Protein AF-A0A7C0UQZ9-F1 (afdb_monomer_lite)

Sequence (293 aa):
MKGRNLPFVMMAILPILMMLLTNFASAENGITEGISFEHHLFNGQVIIKTYYWSDYNASTWKITDNKNLWIKACVIEQPENMTLYVEHMHADVFIEATKPALDGHLQDTMDDKIHGGTTPGFYIGPEFPYYECFAVQGFSKWLREAWMFVFSGYGAGGATEVRLTEENIRREGAVGSEFAIVFDIIAQINGTNQYVKEIIYDDFIVYLDGSFSPNVGGTSEVEEKEVIWIAPNGLTGLIIGLAGVFSLITTAFLREHSTAKKIFLLLGIILLIAGVIVGLWGVHPVEVEKPTI

Foldseek 3Di:
DDDDDPDDVVVVVVVVVVVVVVPPDDPFQFQANKDKDWDQPPPNQWIKMKIWHWPDDLQQDFLQAWTKIKIKIATPGHDPQKWKFFAKKKKWKAFPFPAPLRHRHTQDIDMDHDPDDDDSHHTHYNVRMDIDMDGGHGRWDKRKDKDKDDDPHDIDMDIDIDTDDRVNSVVRGGFFMKMWMKTWMWMDRHPDPDIDTDMDIWIKTQTSSRTIDTCPDDPPPPPPQPQDFDQPDLVVLVVLLVVLVVLLVVLVVDDPPDPSSVVSPVSSVVSNVVSVCSNVPVRDGDRDDDDDD

pLDDT: mean 77.99, std 19.37, range [33.91, 98.0]

Radius of gyration: 33.91 Å; chains: 1; bounding box: 84×76×77 Å

Structure (mmCIF, N/CA/C/O backbone):
data_AF-A0A7C0UQZ9-F1
#
_entry.id   AF-A0A7C0UQZ9-F1
#
loop_
_atom_site.group_PDB
_atom_site.id
_atom_site.type_symbol
_atom_site.label_atom_id
_atom_site.label_alt_id
_atom_site.label_comp_id
_atom_site.label_asym_id
_atom_site.label_entity_id
_atom_site.label_seq_id
_atom_site.pdbx_PDB_ins_code
_atom_site.Cartn_x
_atom_site.Cartn_y
_atom_site.Cartn_z
_atom_site.occupancy
_atom_site.B_iso_or_equiv
_atom_site.auth_seq_id
_atom_site.auth_comp_id
_atom_site.auth_asym_id
_atom_site.auth_atom_id
_atom_site.pdbx_PDB_model_num
ATOM 1 N N . MET A 1 1 ? 55.484 10.929 39.155 1.00 38.38 1 MET A N 1
ATOM 2 C CA . MET A 1 1 ? 55.535 10.516 37.734 1.00 38.38 1 MET A CA 1
ATOM 3 C C . MET A 1 1 ? 54.306 9.674 37.419 1.00 38.38 1 MET A C 1
ATOM 5 O O . MET A 1 1 ? 54.080 8.692 38.106 1.00 38.38 1 MET A O 1
ATOM 9 N N . LYS A 1 2 ? 53.567 10.086 36.380 1.00 43.09 2 LYS A N 1
ATOM 10 C CA . LYS A 1 2 ? 52.513 9.365 35.639 1.00 43.09 2 LYS A CA 1
ATOM 11 C C . LYS A 1 2 ? 51.232 8.982 36.395 1.00 43.09 2 LYS A C 1
ATOM 13 O O . LYS A 1 2 ? 51.029 7.837 36.782 1.00 43.09 2 LYS A O 1
ATOM 18 N N . GLY A 1 3 ? 50.314 9.951 36.440 1.00 39.31 3 GLY A N 1
ATOM 19 C CA . GLY A 1 3 ? 48.882 9.667 36.388 1.00 39.31 3 GLY A CA 1
ATOM 20 C C . GLY A 1 3 ? 48.544 8.931 35.088 1.00 39.31 3 GLY A C 1
ATOM 21 O O . GLY A 1 3 ? 49.060 9.267 34.019 1.00 39.31 3 GLY A O 1
ATOM 22 N N . ARG A 1 4 ? 47.731 7.880 35.194 1.00 44.66 4 ARG A N 1
ATOM 23 C CA . ARG A 1 4 ? 47.169 7.184 34.038 1.00 44.66 4 ARG A CA 1
ATOM 24 C C . ARG A 1 4 ? 45.820 7.813 33.721 1.00 44.66 4 ARG A C 1
ATOM 26 O O . ARG A 1 4 ? 44.852 7.618 34.445 1.00 44.66 4 ARG A O 1
ATOM 33 N N . ASN A 1 5 ? 45.807 8.563 32.628 1.00 41.59 5 ASN A N 1
ATOM 34 C CA . ASN A 1 5 ? 44.611 9.028 31.947 1.00 41.59 5 ASN A CA 1
ATOM 35 C C . ASN A 1 5 ? 43.809 7.814 31.450 1.00 41.59 5 ASN A C 1
ATOM 37 O O . ASN A 1 5 ? 44.154 7.214 30.435 1.00 41.59 5 ASN A O 1
ATOM 41 N N . LEU A 1 6 ? 42.742 7.458 32.154 1.00 52.59 6 LEU A N 1
ATOM 42 C CA . LEU A 1 6 ? 41.522 6.959 31.521 1.00 52.59 6 LEU A CA 1
ATOM 43 C C . LEU A 1 6 ? 40.501 8.078 31.738 1.00 52.59 6 LEU A C 1
ATOM 45 O O . LEU A 1 6 ? 40.078 8.261 32.878 1.00 52.59 6 LEU A O 1
ATOM 49 N N . PRO A 1 7 ? 40.219 8.914 30.720 1.00 49.09 7 PRO A N 1
ATOM 50 C CA . PRO A 1 7 ? 39.026 8.665 29.907 1.00 49.09 7 PRO A CA 1
ATOM 51 C C . PRO A 1 7 ? 39.131 9.301 28.506 1.00 49.09 7 PRO A C 1
ATOM 53 O O . PRO A 1 7 ? 38.990 10.506 28.349 1.00 49.09 7 PRO A O 1
ATOM 56 N N . PHE A 1 8 ? 39.360 8.513 27.462 1.00 44.72 8 PHE A N 1
ATOM 57 C CA . PHE A 1 8 ? 39.137 9.008 26.090 1.00 44.72 8 PHE A CA 1
ATOM 58 C C . PHE A 1 8 ? 38.601 7.908 25.177 1.00 44.72 8 PHE A C 1
ATOM 60 O O . PHE A 1 8 ? 37.745 8.152 24.338 1.00 44.72 8 PHE A O 1
ATOM 67 N N . VAL A 1 9 ? 38.993 6.658 25.432 1.00 44.47 9 VAL A N 1
ATOM 68 C CA . VAL A 1 9 ? 38.492 5.504 24.673 1.00 44.47 9 VAL A CA 1
ATOM 69 C C . VAL A 1 9 ? 37.010 5.219 24.965 1.00 44.47 9 VAL A C 1
ATOM 71 O O . VAL A 1 9 ? 36.276 4.822 24.072 1.00 44.47 9 VAL A O 1
ATOM 74 N N . MET A 1 10 ? 36.521 5.502 26.178 1.00 39.88 10 MET A N 1
ATOM 75 C CA . MET A 1 10 ? 35.127 5.218 26.553 1.00 39.88 10 MET A CA 1
ATOM 76 C C . MET A 1 10 ? 34.112 6.244 26.009 1.00 39.88 10 MET A C 1
ATOM 78 O O . MET A 1 10 ? 32.934 5.929 25.892 1.00 39.88 10 MET A O 1
ATOM 82 N N . MET A 1 11 ? 34.562 7.449 25.631 1.00 43.34 11 MET A N 1
ATOM 83 C CA . MET A 1 11 ? 33.698 8.512 25.092 1.00 43.34 11 MET A CA 1
ATOM 84 C C . MET A 1 11 ? 33.515 8.422 23.570 1.00 43.34 11 MET A C 1
ATOM 86 O O . MET A 1 11 ? 32.532 8.930 23.048 1.00 43.34 11 MET A O 1
ATOM 90 N N . ALA A 1 12 ? 34.426 7.741 22.864 1.00 45.75 12 ALA A N 1
ATOM 91 C CA . ALA A 1 12 ? 34.321 7.504 21.423 1.00 45.75 12 ALA A CA 1
ATOM 92 C C . ALA A 1 12 ? 33.501 6.247 21.076 1.00 45.75 12 ALA A C 1
ATOM 94 O O . ALA A 1 12 ? 32.938 6.163 19.990 1.00 45.75 12 ALA A O 1
ATOM 95 N N . ILE A 1 13 ? 33.394 5.284 21.999 1.00 45.59 13 ILE A N 1
ATOM 96 C CA . ILE A 1 13 ? 32.619 4.054 21.774 1.00 45.59 13 ILE A CA 1
ATOM 97 C C . ILE A 1 13 ? 31.117 4.306 21.956 1.00 45.59 13 ILE A C 1
ATOM 99 O O . ILE A 1 13 ? 30.323 3.671 21.281 1.00 45.59 13 ILE A O 1
ATOM 103 N N . LEU A 1 14 ? 30.708 5.259 22.801 1.00 40.12 14 LEU A N 1
ATOM 104 C CA . LEU A 1 14 ? 29.292 5.530 23.062 1.00 40.12 14 LEU A CA 1
ATOM 105 C C . LEU A 1 14 ? 28.509 6.070 21.842 1.00 40.12 14 LEU A C 1
ATOM 107 O O . LEU A 1 14 ? 27.430 5.542 21.592 1.00 40.12 14 LEU A O 1
ATOM 111 N N . PRO A 1 15 ? 29.015 7.030 21.035 1.00 46.22 15 PRO A N 1
ATOM 112 C CA . PRO A 1 15 ? 28.322 7.458 19.817 1.00 46.22 15 PRO A CA 1
ATOM 113 C C . PRO A 1 15 ? 28.410 6.425 18.686 1.00 46.22 15 PRO A C 1
ATOM 115 O O . PRO A 1 15 ? 27.477 6.325 17.902 1.00 46.22 15 PRO A O 1
ATOM 118 N N . ILE A 1 16 ? 29.471 5.608 18.626 1.00 46.81 16 ILE A N 1
ATOM 119 C CA . ILE A 1 16 ? 29.582 4.504 17.655 1.00 46.81 16 ILE A CA 1
ATOM 120 C C . ILE A 1 16 ? 28.614 3.370 18.020 1.00 46.81 16 ILE A C 1
ATOM 122 O O . ILE A 1 16 ? 27.962 2.821 17.142 1.00 46.81 16 ILE A O 1
ATOM 126 N N . LEU A 1 17 ? 28.452 3.067 19.310 1.00 35.81 17 LEU A N 1
ATOM 127 C CA . LEU A 1 17 ? 27.467 2.113 19.815 1.00 35.81 17 LEU A CA 1
ATOM 128 C C . LEU A 1 17 ? 26.036 2.660 19.682 1.00 35.81 17 LEU A C 1
ATOM 130 O O . 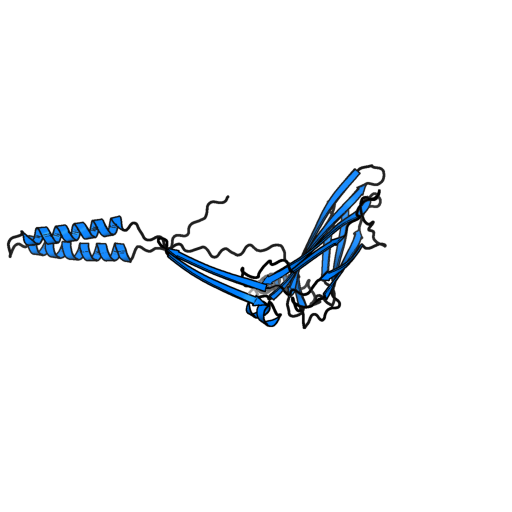LEU A 1 17 ? 25.140 1.884 19.388 1.00 35.81 17 LEU A O 1
ATOM 134 N N . MET A 1 18 ? 25.815 3.976 19.811 1.00 41.78 18 MET A N 1
ATOM 135 C CA . MET A 1 18 ? 24.521 4.604 19.499 1.00 41.78 18 MET A CA 1
ATOM 136 C C . MET A 1 18 ? 24.214 4.620 17.994 1.00 41.78 18 MET A C 1
ATOM 138 O O . MET A 1 18 ? 23.081 4.332 17.635 1.00 41.78 18 MET A O 1
ATOM 142 N N . MET A 1 19 ? 25.199 4.852 17.116 1.00 39.94 19 MET A N 1
ATOM 143 C CA . MET A 1 19 ? 25.036 4.710 15.656 1.00 39.94 19 MET A CA 1
ATOM 144 C C . MET A 1 19 ? 24.821 3.252 15.220 1.00 39.94 19 MET A C 1
ATOM 146 O O . MET A 1 19 ? 24.136 2.998 14.233 1.00 39.94 19 MET A O 1
ATOM 150 N N . LEU A 1 20 ? 25.372 2.283 15.958 1.00 33.91 20 LEU A N 1
ATOM 151 C CA . LEU A 1 20 ? 25.101 0.854 15.760 1.00 33.91 20 LEU A CA 1
ATOM 152 C C . LEU A 1 20 ? 23.756 0.411 16.355 1.00 33.91 20 LEU A C 1
ATOM 154 O O . LEU A 1 20 ? 23.220 -0.602 15.920 1.00 33.91 20 LEU A O 1
ATOM 158 N N . LEU A 1 21 ? 23.186 1.163 17.301 1.00 35.28 21 LEU A N 1
ATOM 159 C CA . LEU A 1 21 ? 21.861 0.900 17.875 1.00 35.28 21 LEU A CA 1
ATOM 160 C C . LEU A 1 21 ? 20.720 1.602 17.121 1.00 35.28 21 LEU A C 1
ATOM 162 O O . LEU A 1 21 ? 19.568 1.232 17.319 1.00 35.28 21 LEU A O 1
ATOM 166 N N . THR A 1 22 ? 21.006 2.549 16.221 1.00 39.38 22 THR A N 1
ATOM 167 C CA . THR A 1 22 ? 19.997 3.158 15.331 1.00 39.38 22 THR A CA 1
ATOM 168 C C . THR A 1 22 ? 19.764 2.391 14.026 1.00 39.38 22 THR A C 1
ATOM 170 O O . THR A 1 22 ? 18.945 2.822 13.229 1.00 39.38 22 THR A O 1
ATOM 173 N N . ASN A 1 23 ? 20.434 1.252 13.807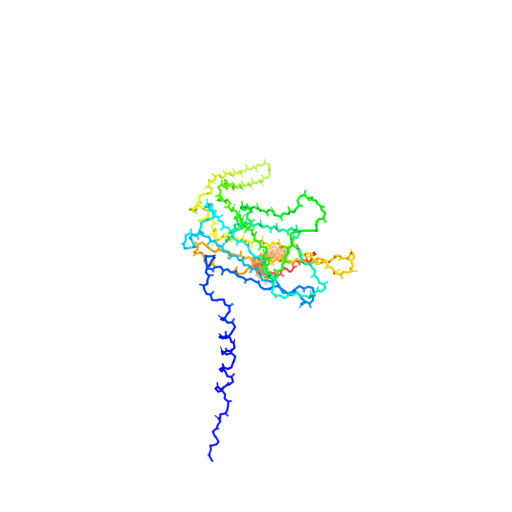 1.00 38.16 23 ASN A N 1
ATOM 174 C CA . ASN A 1 23 ? 20.310 0.451 12.577 1.00 38.16 23 ASN A CA 1
ATOM 175 C C . ASN A 1 23 ? 19.793 -0.983 12.789 1.00 38.16 23 ASN A C 1
ATOM 177 O O . ASN A 1 23 ? 19.919 -1.818 11.902 1.00 38.16 23 ASN A O 1
ATOM 181 N N . PHE A 1 24 ? 19.179 -1.286 13.934 1.00 36.25 24 PHE A N 1
ATOM 182 C CA . PHE A 1 24 ? 18.545 -2.592 14.155 1.00 36.25 24 PHE A CA 1
ATOM 183 C C . PHE A 1 24 ? 17.129 -2.440 14.706 1.00 36.25 24 PHE A C 1
ATOM 185 O O . PHE A 1 24 ? 16.828 -2.824 15.832 1.00 36.25 24 PHE A O 1
ATOM 192 N N . ALA A 1 25 ? 16.256 -1.878 13.875 1.00 37.34 25 ALA A N 1
ATOM 193 C CA . ALA A 1 25 ? 14.812 -2.063 13.976 1.00 37.34 25 ALA A CA 1
ATOM 194 C C . ALA A 1 25 ? 14.188 -2.097 12.571 1.00 37.34 25 ALA A C 1
ATOM 196 O O . ALA A 1 25 ? 13.304 -1.322 12.243 1.00 37.34 25 ALA A O 1
ATOM 197 N N . SER A 1 26 ? 14.688 -2.992 11.725 1.00 37.91 26 SER A N 1
ATOM 198 C CA . SER A 1 26 ? 13.929 -3.577 10.618 1.00 37.91 26 SER A CA 1
ATOM 199 C C . SER A 1 26 ? 14.626 -4.892 10.300 1.00 37.91 26 SER A C 1
ATOM 201 O O . SER A 1 26 ? 15.633 -4.925 9.598 1.00 37.91 26 SER A O 1
ATOM 203 N N . ALA A 1 27 ? 14.207 -5.960 10.977 1.00 37.53 27 ALA A N 1
ATOM 204 C CA . ALA A 1 27 ? 14.635 -7.293 10.592 1.00 37.53 27 ALA A CA 1
ATOM 205 C C . ALA A 1 27 ? 14.163 -7.548 9.153 1.00 37.53 27 ALA A C 1
ATOM 207 O O . ALA A 1 27 ? 13.048 -7.167 8.799 1.00 37.53 27 ALA A O 1
ATOM 208 N N . GLU A 1 28 ? 15.062 -8.138 8.366 1.00 44.78 28 GLU A N 1
ATOM 209 C CA . GLU A 1 28 ? 15.017 -8.448 6.934 1.00 44.78 28 GLU A CA 1
ATOM 210 C C . GLU A 1 28 ? 13.846 -9.359 6.527 1.00 44.78 28 GLU A C 1
ATOM 212 O O . GLU A 1 28 ? 14.039 -10.462 6.024 1.00 44.78 28 GLU A O 1
ATOM 217 N N . ASN A 1 29 ? 12.621 -8.892 6.713 1.00 59.59 29 ASN A N 1
ATOM 218 C CA . ASN A 1 29 ? 11.424 -9.606 6.320 1.00 59.59 29 ASN A CA 1
ATOM 219 C C . ASN A 1 29 ? 10.885 -8.911 5.067 1.00 59.59 29 ASN A C 1
ATOM 221 O O . ASN A 1 29 ? 10.296 -7.835 5.146 1.00 59.59 29 ASN A O 1
ATOM 225 N N . GLY A 1 30 ? 11.153 -9.485 3.889 1.00 74.00 30 GLY A N 1
ATOM 226 C CA . GLY A 1 30 ? 10.585 -8.995 2.626 1.00 74.00 30 GLY A CA 1
ATOM 227 C C . GLY A 1 30 ? 9.052 -9.047 2.639 1.00 74.00 30 GLY A C 1
ATOM 228 O O . GLY A 1 30 ? 8.442 -9.617 3.547 1.00 74.00 30 GLY A O 1
ATOM 229 N N . ILE A 1 31 ? 8.401 -8.515 1.602 1.00 87.88 31 ILE A N 1
ATOM 230 C CA . ILE A 1 31 ? 6.926 -8.415 1.546 1.00 87.88 31 ILE A CA 1
ATOM 231 C C . ILE A 1 31 ? 6.195 -9.761 1.753 1.00 87.88 31 ILE A C 1
ATOM 233 O O . ILE A 1 31 ? 5.037 -9.790 2.154 1.00 87.88 31 ILE A O 1
ATOM 237 N N . THR A 1 32 ? 6.857 -10.896 1.527 1.00 84.88 32 THR A N 1
ATOM 238 C CA . THR A 1 32 ? 6.314 -12.240 1.789 1.00 84.88 32 THR A CA 1
ATOM 239 C C . THR A 1 32 ? 6.214 -12.610 3.264 1.00 84.88 32 THR A C 1
ATOM 241 O O . THR A 1 32 ? 5.345 -13.388 3.647 1.00 84.88 32 THR A O 1
ATOM 244 N N . GLU A 1 33 ? 7.116 -12.095 4.095 1.00 83.81 33 GLU A N 1
ATOM 245 C CA . GLU A 1 33 ? 7.154 -12.379 5.535 1.00 83.81 33 GLU A CA 1
ATOM 246 C C . GLU A 1 33 ? 6.287 -11.404 6.339 1.00 83.81 33 GLU A C 1
ATOM 248 O O . GLU A 1 33 ? 5.949 -11.668 7.494 1.00 83.81 33 GLU A O 1
ATOM 253 N N . GLY A 1 34 ? 5.875 -10.319 5.686 1.00 89.38 34 GLY A N 1
ATOM 254 C CA . GLY A 1 34 ? 4.979 -9.311 6.212 1.00 89.38 34 GLY A CA 1
ATOM 255 C C . GLY A 1 34 ? 5.720 -8.137 6.838 1.00 89.38 34 GLY A C 1
ATOM 256 O O . GLY A 1 34 ? 6.642 -8.303 7.634 1.00 89.38 34 GLY A O 1
ATOM 257 N N . ILE A 1 35 ? 5.262 -6.940 6.494 1.00 91.50 35 ILE A N 1
ATOM 258 C CA . ILE A 1 35 ? 5.714 -5.672 7.066 1.00 91.50 35 ILE A CA 1
ATOM 259 C C . ILE A 1 35 ? 4.602 -5.091 7.937 1.00 91.50 35 ILE A C 1
ATOM 261 O O . ILE A 1 35 ? 3.436 -5.468 7.795 1.00 91.50 35 ILE A O 1
ATOM 265 N N . SER A 1 36 ? 4.942 -4.195 8.863 1.00 93.56 36 SER A N 1
ATOM 266 C CA . SER A 1 36 ? 3.948 -3.603 9.760 1.00 93.56 36 SER A CA 1
ATOM 267 C C . SER A 1 36 ? 4.332 -2.214 10.238 1.00 93.56 36 SER A C 1
ATOM 269 O O . SER A 1 36 ? 5.507 -1.991 10.532 1.00 93.56 36 SER A O 1
ATOM 271 N N . PHE A 1 37 ? 3.334 -1.356 10.437 1.00 93.94 37 PHE A N 1
ATOM 272 C CA . PHE A 1 37 ? 3.495 -0.002 10.963 1.00 93.94 37 PHE A CA 1
ATOM 273 C C . PHE A 1 37 ? 2.569 0.200 12.161 1.00 93.94 37 PHE A C 1
ATOM 275 O O . PHE A 1 37 ? 1.469 -0.349 12.213 1.00 93.94 37 PHE A O 1
ATOM 282 N N . GLU A 1 38 ? 3.044 0.931 13.165 1.00 96.00 38 GLU A N 1
ATOM 283 C CA . GLU A 1 38 ? 2.277 1.238 14.373 1.00 96.00 38 GLU A CA 1
ATOM 284 C C . GLU A 1 38 ? 1.863 2.707 14.364 1.00 96.00 38 GLU A C 1
ATOM 286 O O . GLU A 1 38 ? 2.690 3.592 14.149 1.00 96.00 38 GLU A O 1
ATOM 291 N N . HIS A 1 39 ? 0.586 2.948 14.645 1.00 95.88 39 HIS A N 1
ATOM 292 C CA . HIS A 1 39 ? -0.067 4.243 14.529 1.00 95.88 39 HIS A CA 1
ATOM 293 C C . HIS A 1 39 ? -0.701 4.636 15.852 1.00 95.88 39 HIS A C 1
ATOM 295 O O . HIS A 1 39 ? -1.468 3.870 16.437 1.00 95.88 39 HIS A O 1
ATOM 301 N N . HIS A 1 40 ? -0.385 5.845 16.308 1.00 95.75 40 HIS A N 1
ATOM 302 C CA . HIS A 1 40 ? -0.881 6.415 17.559 1.00 95.75 40 HIS A CA 1
ATOM 303 C C . HIS A 1 40 ? -1.912 7.486 17.224 1.00 95.75 40 HIS A C 1
ATOM 305 O O . HIS A 1 40 ? -1.555 8.579 16.789 1.00 95.75 40 HIS A O 1
ATOM 311 N N . LEU A 1 41 ? -3.186 7.160 17.420 1.00 92.56 41 LEU A N 1
ATOM 312 C CA . LEU A 1 41 ? -4.318 8.000 17.039 1.00 92.56 41 LEU A CA 1
ATOM 313 C C . LEU A 1 41 ? -4.991 8.630 18.262 1.00 92.56 41 LEU A C 1
ATOM 315 O O . LEU A 1 41 ? -4.856 8.162 19.399 1.00 92.56 41 LEU A O 1
ATOM 319 N N . PHE A 1 42 ? -5.752 9.694 18.028 1.00 93.94 42 PHE A N 1
ATOM 320 C CA . PHE A 1 42 ? -6.598 10.377 19.008 1.00 93.94 42 PHE A CA 1
ATOM 321 C C . PHE A 1 42 ? -5.809 10.821 20.243 1.00 93.94 42 PHE A C 1
ATOM 323 O O . PHE A 1 42 ? -6.181 10.558 21.393 1.00 93.94 42 PHE A O 1
ATOM 330 N N . ASN A 1 43 ? -4.691 11.508 19.988 1.00 91.81 43 ASN A N 1
ATOM 331 C CA . ASN A 1 43 ? -3.693 11.907 20.986 1.00 91.81 43 ASN A CA 1
ATOM 332 C C . ASN A 1 43 ? -3.082 10.712 21.748 1.00 91.81 43 ASN A C 1
ATOM 334 O O . ASN A 1 43 ? -2.829 10.810 22.949 1.00 91.81 43 ASN A O 1
ATOM 338 N N . GLY A 1 44 ? -2.870 9.585 21.060 1.00 92.25 44 GLY A N 1
ATOM 339 C CA . GLY A 1 44 ? -2.243 8.379 21.612 1.00 92.25 44 GLY A CA 1
ATOM 340 C C . GLY A 1 44 ? -3.157 7.523 22.493 1.00 92.25 44 GLY A C 1
ATOM 341 O O . GLY A 1 44 ? -2.669 6.662 23.215 1.00 92.25 44 GLY A O 1
ATOM 342 N N . GLN A 1 45 ? -4.472 7.754 22.472 1.00 94.06 45 GLN A N 1
ATOM 343 C CA . GLN A 1 45 ? -5.439 6.917 23.201 1.00 94.06 45 GLN A CA 1
ATOM 344 C C . GLN A 1 45 ? -5.746 5.607 22.476 1.00 94.06 45 GLN A C 1
ATOM 346 O O . GLN A 1 45 ? -6.243 4.663 23.089 1.00 94.06 45 GLN A O 1
ATOM 351 N N . VAL A 1 46 ? -5.502 5.576 21.168 1.00 96.56 46 VAL A N 1
ATOM 352 C CA . VAL A 1 46 ? -5.742 4.421 20.316 1.00 96.56 46 VAL A CA 1
ATOM 353 C C . VAL A 1 46 ? -4.438 4.051 19.633 1.00 96.56 46 VAL A C 1
ATOM 355 O O . VAL A 1 46 ? -3.786 4.908 19.036 1.00 96.56 46 VAL A O 1
ATOM 358 N N . ILE A 1 47 ? -4.087 2.770 19.690 1.00 97.38 47 ILE A N 1
ATOM 359 C CA . ILE A 1 47 ? -2.955 2.211 18.955 1.00 97.38 47 ILE A CA 1
ATOM 360 C C . ILE A 1 47 ? -3.507 1.229 17.933 1.00 97.38 47 ILE A C 1
ATOM 362 O O . ILE A 1 47 ? -4.148 0.240 18.298 1.00 97.38 47 ILE A O 1
ATOM 366 N N . ILE A 1 48 ? -3.247 1.489 16.655 1.00 97.50 48 ILE A N 1
ATOM 367 C CA . ILE A 1 48 ? -3.557 0.572 15.555 1.00 97.50 48 ILE A CA 1
ATOM 368 C C . ILE A 1 48 ? -2.246 0.120 14.930 1.00 97.50 48 ILE A C 1
ATOM 370 O O . ILE A 1 48 ? -1.355 0.925 14.682 1.00 97.50 48 ILE A O 1
ATOM 374 N N . LYS A 1 49 ? -2.136 -1.176 14.651 1.00 97.19 49 LYS A N 1
ATOM 375 C CA . LYS A 1 49 ? -1.017 -1.740 13.905 1.00 97.19 49 LYS A CA 1
ATOM 376 C C . LYS A 1 49 ? -1.498 -2.280 12.568 1.00 97.19 49 LYS A C 1
ATOM 378 O O . LYS A 1 49 ? -2.356 -3.169 12.538 1.00 97.19 49 LYS A O 1
ATOM 383 N N . THR A 1 50 ? -0.956 -1.745 11.483 1.00 97.50 50 THR A N 1
ATOM 384 C CA . THR A 1 50 ? -1.202 -2.225 10.124 1.00 97.50 50 THR A CA 1
ATOM 385 C C . THR A 1 50 ? -0.187 -3.298 9.755 1.00 97.50 50 THR A C 1
ATOM 387 O O . THR A 1 50 ? 0.935 -3.315 10.262 1.00 97.50 50 THR A O 1
ATOM 390 N N . TYR A 1 51 ? -0.599 -4.232 8.907 1.00 96.50 51 TYR A N 1
ATOM 391 C CA . TYR A 1 51 ? 0.227 -5.310 8.384 1.00 96.50 51 TYR A CA 1
ATOM 392 C C . TYR A 1 51 ? -0.030 -5.476 6.894 1.00 96.50 51 TYR A C 1
ATOM 394 O O . TYR A 1 51 ? -1.188 -5.486 6.467 1.00 96.50 51 TYR A O 1
ATOM 402 N N . TYR A 1 52 ? 1.044 -5.696 6.144 1.00 96.06 52 TYR A N 1
ATOM 403 C CA . TYR A 1 52 ? 1.007 -5.879 4.699 1.00 96.06 52 TYR A CA 1
ATOM 404 C C . TYR A 1 52 ? 1.854 -7.074 4.305 1.00 96.06 52 TYR A C 1
ATOM 406 O O . TYR A 1 52 ? 2.999 -7.179 4.742 1.00 96.06 52 TYR A O 1
ATOM 414 N N . TRP A 1 53 ? 1.313 -7.980 3.494 1.00 95.06 53 TRP A N 1
ATOM 415 C CA . TRP A 1 53 ? 2.089 -9.098 2.962 1.00 95.06 53 TRP A CA 1
ATOM 416 C C . TRP A 1 53 ? 1.581 -9.560 1.604 1.00 95.06 53 TRP A C 1
ATOM 418 O O . TRP A 1 53 ? 0.439 -9.313 1.227 1.00 95.06 53 TRP A O 1
ATOM 428 N N . SER A 1 54 ? 2.428 -10.272 0.870 1.00 94.62 54 SER A N 1
ATOM 429 C CA . SER A 1 54 ? 2.070 -10.871 -0.413 1.00 94.62 54 SER A CA 1
ATOM 430 C C . SER A 1 54 ? 2.379 -12.363 -0.425 1.00 94.62 54 SER A C 1
ATOM 432 O O . SER A 1 54 ? 3.382 -12.810 0.125 1.00 94.62 54 SER A O 1
ATOM 434 N N . ASP A 1 55 ? 1.524 -13.144 -1.077 1.00 91.31 55 ASP A N 1
ATOM 435 C CA . ASP A 1 55 ? 1.799 -14.541 -1.429 1.00 91.31 55 ASP A CA 1
ATOM 436 C C . ASP A 1 55 ? 2.641 -14.668 -2.714 1.00 91.31 55 ASP A C 1
ATOM 438 O O . ASP A 1 55 ? 3.046 -15.768 -3.099 1.00 91.31 55 ASP A O 1
ATOM 442 N N . TYR A 1 56 ? 2.929 -13.545 -3.377 1.00 91.75 56 TYR A N 1
ATOM 443 C CA . TYR A 1 56 ? 3.776 -13.485 -4.557 1.00 91.75 56 TYR A CA 1
ATOM 444 C C . TYR A 1 56 ? 5.245 -13.733 -4.194 1.00 91.75 56 TYR A C 1
ATOM 446 O O . TYR A 1 56 ? 5.735 -13.280 -3.163 1.00 91.75 56 TYR A O 1
ATOM 454 N N . ASN A 1 57 ? 5.989 -14.421 -5.064 1.00 85.94 57 ASN A N 1
ATOM 455 C CA . ASN A 1 57 ? 7.407 -14.682 -4.828 1.00 85.94 57 ASN A CA 1
ATOM 456 C C . ASN A 1 57 ? 8.226 -13.375 -4.843 1.00 85.94 57 ASN A C 1
ATOM 458 O O . ASN A 1 57 ? 8.551 -12.854 -5.914 1.00 85.94 57 ASN A O 1
ATOM 462 N N . ALA A 1 58 ? 8.593 -12.902 -3.647 1.00 76.75 58 ALA A N 1
ATOM 463 C CA . ALA A 1 58 ? 9.378 -11.693 -3.393 1.00 76.75 58 ALA A CA 1
ATOM 464 C C . ALA A 1 58 ? 10.665 -11.626 -4.232 1.00 76.75 58 ALA A C 1
ATOM 466 O O . ALA A 1 58 ? 10.897 -10.632 -4.910 1.00 76.75 58 ALA A O 1
ATOM 467 N N . SER A 1 59 ? 11.433 -12.721 -4.305 1.00 77.50 59 SER A N 1
ATOM 468 C CA . SER A 1 59 ? 12.704 -12.776 -5.058 1.00 77.50 59 SER A CA 1
ATOM 469 C C . SER A 1 59 ? 12.559 -12.559 -6.570 1.00 77.50 59 SER A C 1
ATOM 471 O O . SER A 1 59 ? 13.547 -12.410 -7.291 1.00 77.50 59 SER A O 1
ATOM 473 N N . THR A 1 60 ? 11.323 -12.576 -7.065 1.00 82.25 60 THR A N 1
ATOM 474 C CA . THR A 1 60 ? 10.986 -12.358 -8.466 1.00 82.25 60 THR A CA 1
ATOM 475 C C . THR A 1 60 ? 9.913 -11.289 -8.621 1.00 82.25 60 THR A C 1
ATOM 477 O O . THR A 1 60 ? 9.127 -11.400 -9.556 1.00 82.25 60 THR A O 1
ATOM 480 N N . TRP A 1 61 ? 9.830 -10.298 -7.724 1.00 90.94 61 TRP A N 1
ATOM 481 C CA . TRP A 1 61 ? 8.826 -9.236 -7.812 1.00 90.94 61 TRP A CA 1
ATOM 482 C C . TRP A 1 61 ? 8.847 -8.570 -9.192 1.00 90.94 61 TRP A C 1
ATOM 484 O O . TRP A 1 61 ? 9.880 -8.086 -9.666 1.00 90.94 61 TRP A O 1
ATOM 494 N N . LYS A 1 62 ? 7.693 -8.587 -9.863 1.00 93.00 62 LYS A N 1
ATOM 495 C CA . LYS A 1 62 ? 7.512 -8.016 -11.198 1.00 93.00 62 LYS A CA 1
ATOM 496 C C . LYS A 1 62 ? 6.357 -7.049 -11.208 1.00 93.00 62 LYS A C 1
ATOM 498 O O . LYS A 1 62 ? 5.240 -7.398 -10.832 1.00 93.00 62 LYS A O 1
ATOM 503 N N . ILE A 1 63 ? 6.602 -5.861 -11.734 1.00 93.19 63 ILE A N 1
ATOM 504 C CA . ILE A 1 63 ? 5.581 -4.826 -11.919 1.00 93.19 63 ILE A CA 1
ATOM 505 C C . ILE A 1 63 ? 4.497 -5.324 -12.888 1.00 93.19 63 ILE A C 1
ATOM 507 O O . ILE A 1 63 ? 3.308 -5.087 -12.685 1.00 93.19 63 ILE A O 1
ATOM 511 N N . THR A 1 64 ? 4.899 -6.091 -13.901 1.00 92.25 64 THR A N 1
ATOM 512 C CA . THR A 1 64 ? 4.015 -6.565 -14.979 1.00 92.25 64 THR A CA 1
ATOM 513 C C . THR A 1 64 ? 3.172 -7.804 -14.650 1.00 92.25 64 THR A C 1
ATOM 515 O O . THR A 1 64 ? 2.314 -8.171 -15.453 1.00 92.25 64 THR A O 1
ATOM 518 N N . ASP A 1 65 ? 3.357 -8.415 -13.477 1.00 92.81 65 ASP A N 1
ATOM 519 C CA . ASP A 1 65 ? 2.582 -9.581 -13.036 1.00 92.81 65 ASP A CA 1
ATOM 520 C C . ASP A 1 65 ? 1.428 -9.185 -12.103 1.00 92.81 65 ASP A C 1
ATOM 522 O O . ASP A 1 65 ? 1.542 -8.253 -11.298 1.00 92.81 65 ASP A O 1
ATOM 526 N N . ASN A 1 66 ? 0.335 -9.951 -12.170 1.00 92.81 66 ASN A N 1
ATOM 527 C CA . ASN A 1 66 ? -0.738 -9.885 -11.180 1.00 92.81 66 ASN A CA 1
ATOM 528 C C . ASN A 1 66 ? -0.244 -10.435 -9.838 1.00 92.81 66 ASN A C 1
ATOM 530 O O . ASN A 1 66 ? 0.472 -11.441 -9.804 1.00 92.81 66 ASN A O 1
ATOM 534 N N . LYS A 1 67 ? -0.663 -9.811 -8.742 1.00 93.81 67 LYS A N 1
ATOM 535 C CA . LYS A 1 67 ? -0.280 -10.213 -7.386 1.00 93.81 67 LYS A CA 1
ATOM 536 C C . LYS A 1 67 ? -1.309 -9.749 -6.365 1.00 93.81 67 LYS A C 1
ATOM 538 O O . LYS A 1 67 ? -2.063 -8.822 -6.635 1.00 93.81 67 LYS A O 1
ATOM 543 N N . ASN A 1 68 ? -1.312 -10.378 -5.196 1.00 95.94 68 ASN A N 1
ATOM 544 C CA . ASN A 1 68 ? -2.158 -9.956 -4.087 1.00 95.94 68 ASN A CA 1
ATOM 545 C C . ASN A 1 68 ? -1.311 -9.231 -3.045 1.00 95.94 68 ASN A C 1
ATOM 547 O O . ASN A 1 68 ? -0.257 -9.736 -2.646 1.00 95.94 68 ASN A O 1
ATOM 551 N N . LEU A 1 69 ? -1.786 -8.080 -2.583 1.00 96.75 69 LEU A N 1
ATOM 552 C CA . LEU A 1 69 ? -1.354 -7.488 -1.328 1.00 96.75 69 LEU A CA 1
ATOM 553 C C . LEU A 1 69 ? -2.465 -7.701 -0.303 1.00 96.75 69 LEU A C 1
ATOM 555 O O . LEU A 1 69 ? -3.564 -7.166 -0.426 1.00 96.75 69 LEU A O 1
ATOM 559 N N . TRP A 1 70 ? -2.170 -8.495 0.711 1.00 97.62 70 TRP A N 1
ATOM 560 C CA . TRP A 1 70 ? -3.033 -8.669 1.862 1.00 97.62 70 TRP A CA 1
ATOM 561 C C . TRP A 1 70 ? -2.774 -7.549 2.858 1.00 97.62 70 TRP A C 1
ATOM 563 O O . TRP A 1 70 ? -1.624 -7.252 3.189 1.00 97.62 70 TRP A O 1
ATOM 573 N N . ILE A 1 71 ? -3.856 -6.947 3.329 1.00 98.00 71 ILE A N 1
ATOM 574 C CA . ILE A 1 71 ? -3.867 -5.770 4.186 1.00 98.00 71 ILE A CA 1
ATOM 575 C C . ILE A 1 71 ? -4.622 -6.134 5.460 1.00 98.00 71 ILE A C 1
ATOM 577 O O . ILE A 1 71 ? -5.704 -6.723 5.412 1.00 98.00 71 ILE A O 1
ATOM 581 N N . LYS A 1 72 ? -4.070 -5.777 6.617 1.00 97.25 72 LYS A N 1
ATOM 582 C CA . LYS A 1 72 ? -4.731 -5.984 7.907 1.00 97.25 72 LYS A CA 1
ATOM 583 C C . LYS A 1 72 ? -4.493 -4.804 8.832 1.00 97.25 72 LYS A C 1
ATOM 585 O O . LYS A 1 72 ? -3.353 -4.390 8.992 1.00 97.25 72 LYS A O 1
ATOM 590 N N . ALA A 1 73 ? -5.533 -4.334 9.514 1.00 97.31 73 ALA A N 1
ATOM 591 C CA . ALA A 1 73 ? -5.409 -3.355 10.593 1.00 97.31 73 ALA A CA 1
ATOM 592 C C . ALA A 1 73 ? -5.934 -3.948 11.909 1.00 97.31 73 ALA A C 1
ATOM 594 O O . ALA A 1 73 ? -7.074 -4.411 11.995 1.00 97.31 73 ALA A O 1
ATOM 595 N N . CYS A 1 74 ? -5.083 -3.957 12.934 1.00 96.50 74 CYS A N 1
ATOM 596 C CA . CYS A 1 74 ? -5.379 -4.491 14.261 1.00 96.50 74 CYS A CA 1
ATOM 597 C C . CYS A 1 74 ? -5.433 -3.355 15.280 1.00 96.50 74 CYS A C 1
ATOM 599 O O . CYS A 1 74 ? -4.455 -2.624 15.424 1.00 96.50 74 CYS A O 1
ATOM 601 N N . VAL A 1 75 ? -6.519 -3.258 16.045 1.00 97.56 75 VAL A N 1
ATOM 602 C CA . VAL A 1 75 ? -6.551 -2.386 17.224 1.00 97.56 75 VAL A CA 1
ATOM 603 C C . VAL A 1 75 ? -5.780 -3.070 18.351 1.00 97.56 75 VAL A C 1
ATOM 605 O O . VAL A 1 75 ? -6.140 -4.167 18.772 1.00 97.56 75 VAL A O 1
ATOM 608 N N . ILE A 1 76 ? -4.711 -2.435 18.820 1.00 97.06 76 ILE A N 1
ATOM 609 C CA . ILE A 1 76 ? -3.882 -2.918 19.931 1.00 97.06 76 ILE A CA 1
ATOM 610 C C . ILE A 1 76 ? -4.401 -2.347 21.248 1.00 97.06 76 ILE A C 1
ATOM 612 O O . ILE A 1 76 ? -4.609 -3.087 22.207 1.00 97.06 76 ILE A O 1
ATOM 616 N N . GLU A 1 77 ? -4.668 -1.041 21.265 1.00 95.88 77 GLU A N 1
ATOM 617 C CA . GLU A 1 77 ? -5.192 -0.325 22.426 1.00 95.88 77 GLU A CA 1
ATOM 618 C C . GLU A 1 77 ? -6.311 0.623 21.990 1.00 95.88 77 GLU A C 1
ATOM 620 O O . GLU A 1 77 ? -6.231 1.246 20.932 1.00 95.88 77 GLU A O 1
ATOM 625 N N . GLN A 1 78 ? -7.364 0.721 22.803 1.00 94.88 78 GLN A N 1
ATOM 626 C CA . GLN A 1 78 ? -8.427 1.718 22.672 1.00 94.88 78 GLN A CA 1
ATOM 627 C C . GLN A 1 78 ? -9.109 1.931 24.034 1.00 94.88 78 GLN A C 1
ATOM 629 O O . GLN A 1 78 ? -9.154 0.998 24.845 1.00 94.88 78 GLN A O 1
ATOM 634 N N . PRO A 1 79 ? -9.695 3.108 24.304 1.00 94.25 79 PRO A N 1
ATOM 635 C CA . PRO A 1 79 ? -10.453 3.323 25.528 1.00 94.25 79 PRO A CA 1
ATOM 636 C C . PRO A 1 79 ? -11.847 2.676 25.445 1.00 94.25 79 PRO A C 1
ATOM 638 O O . PRO A 1 79 ? -12.461 2.603 24.381 1.00 94.25 79 PRO A O 1
ATOM 641 N N . GLU A 1 80 ? -12.394 2.246 26.587 1.00 92.94 80 GLU A N 1
ATOM 642 C CA . GLU A 1 80 ? -13.704 1.565 26.663 1.00 92.94 80 GLU A CA 1
ATOM 643 C C . GLU A 1 80 ? -14.875 2.422 26.146 1.00 92.94 80 GLU A C 1
ATOM 645 O O . GLU A 1 80 ? -15.906 1.910 25.702 1.00 92.94 80 GLU A O 1
ATOM 650 N N . ASN A 1 81 ? -14.736 3.748 26.206 1.00 94.00 81 ASN A N 1
ATOM 651 C CA . ASN A 1 81 ? -15.754 4.684 25.747 1.00 94.00 81 ASN A CA 1
ATOM 652 C C . ASN A 1 81 ? -15.637 5.032 24.254 1.00 94.00 81 ASN A C 1
ATOM 654 O O . ASN A 1 81 ? -16.322 5.957 23.819 1.00 94.00 81 ASN A O 1
ATOM 658 N N . MET A 1 82 ? -14.805 4.339 23.473 1.00 95.00 82 MET A N 1
ATOM 659 C CA . MET A 1 82 ? -14.716 4.533 22.026 1.00 95.00 82 MET A CA 1
ATOM 660 C C . MET A 1 82 ? -15.035 3.251 21.264 1.00 95.00 82 MET A C 1
ATOM 662 O O . MET A 1 82 ? -14.615 2.155 21.631 1.00 95.00 82 MET A O 1
ATOM 666 N N . THR A 1 83 ? -15.767 3.419 20.167 1.00 96.19 83 THR A N 1
ATOM 667 C CA . THR A 1 83 ? -15.996 2.374 19.169 1.00 96.19 83 THR A CA 1
ATOM 668 C C . THR A 1 83 ? -15.354 2.819 17.864 1.00 96.19 83 THR A C 1
ATOM 670 O O . THR A 1 83 ? -15.633 3.924 17.397 1.00 96.19 83 THR A O 1
ATOM 673 N N . LEU A 1 84 ? -14.487 1.983 17.295 1.00 97.06 84 LEU A N 1
ATOM 674 C CA . LEU A 1 84 ? -13.703 2.311 16.110 1.00 97.06 84 LEU A CA 1
ATOM 675 C C . LEU A 1 84 ? -14.286 1.662 14.854 1.00 97.06 84 LEU A C 1
ATOM 677 O O . LEU A 1 84 ? -14.805 0.543 14.891 1.00 97.06 84 LEU A O 1
ATOM 681 N N . TYR A 1 85 ? -14.166 2.373 13.738 1.00 96.62 85 TYR A N 1
ATOM 682 C CA . TYR A 1 85 ? -14.582 1.922 12.420 1.00 96.62 85 TYR A CA 1
ATOM 683 C C . TYR A 1 85 ? -13.550 2.327 11.365 1.00 96.62 85 TYR A C 1
ATOM 685 O O . TYR A 1 85 ? -12.983 3.414 11.449 1.00 96.62 85 TYR A O 1
ATOM 693 N N . VAL A 1 86 ? -13.364 1.487 10.350 1.00 97.38 86 VAL A N 1
ATOM 694 C CA . VAL A 1 86 ? -12.759 1.882 9.069 1.00 97.38 86 VAL A CA 1
ATOM 695 C C . VAL A 1 86 ? -13.900 2.320 8.161 1.00 97.38 86 VAL A C 1
ATOM 697 O O . VAL A 1 86 ? -14.754 1.505 7.815 1.00 97.38 86 VAL A O 1
ATOM 700 N N . GLU A 1 87 ? -13.976 3.602 7.825 1.00 94.88 87 GLU A N 1
ATOM 701 C CA . GLU A 1 87 ? -15.016 4.102 6.912 1.00 94.88 87 GLU A CA 1
ATOM 702 C C . GLU A 1 87 ? -14.656 3.827 5.457 1.00 94.88 87 GLU A C 1
ATOM 704 O O . GLU A 1 87 ? -15.480 3.314 4.696 1.00 94.88 87 GLU A O 1
ATOM 709 N N . HIS A 1 88 ? -13.404 4.111 5.117 1.00 95.38 88 HIS A N 1
ATOM 710 C CA . HIS A 1 88 ? -12.853 3.938 3.788 1.00 95.38 88 HIS A CA 1
ATOM 711 C C . HIS A 1 88 ? -11.391 3.509 3.913 1.00 95.38 88 HIS A C 1
ATOM 713 O O . HIS A 1 88 ? -10.630 4.087 4.692 1.00 95.38 88 HIS A O 1
ATOM 719 N N . MET A 1 89 ? -11.010 2.477 3.169 1.00 97.06 89 MET A N 1
ATOM 720 C CA . MET A 1 89 ? -9.620 2.163 2.868 1.00 97.06 89 MET A CA 1
ATOM 721 C C . MET A 1 89 ? -9.385 2.378 1.374 1.00 97.06 89 MET A C 1
ATOM 723 O O . MET A 1 89 ? -10.157 1.894 0.544 1.00 97.06 89 MET A O 1
ATOM 727 N N . HIS A 1 90 ? -8.347 3.133 1.044 1.00 97.38 90 HIS A N 1
ATOM 728 C CA . HIS A 1 90 ? -7.907 3.364 -0.324 1.00 97.38 90 HIS A CA 1
ATOM 729 C C . HIS A 1 90 ? -6.467 2.893 -0.468 1.00 97.38 90 HIS A C 1
ATOM 731 O O . HIS A 1 90 ? -5.642 3.163 0.406 1.00 97.38 90 HIS A O 1
ATOM 737 N N . ALA A 1 91 ? -6.164 2.209 -1.562 1.00 97.31 91 ALA A N 1
ATOM 738 C CA . ALA A 1 91 ? -4.819 1.761 -1.869 1.00 97.31 91 ALA A CA 1
ATOM 739 C C . ALA A 1 91 ? -4.493 2.064 -3.327 1.00 97.31 91 ALA A C 1
ATOM 741 O O . ALA A 1 91 ? -5.185 1.600 -4.233 1.00 97.31 91 ALA A O 1
ATOM 742 N N . ASP A 1 92 ? -3.391 2.767 -3.540 1.00 97.69 92 ASP A N 1
ATOM 743 C CA . ASP A 1 92 ? -2.799 2.977 -4.852 1.00 97.69 92 ASP A CA 1
ATOM 744 C C . ASP A 1 92 ? -1.464 2.241 -4.945 1.00 97.69 92 ASP A C 1
ATOM 746 O O . ASP A 1 92 ? -0.726 2.110 -3.964 1.00 97.69 92 ASP A O 1
ATOM 750 N N . VAL A 1 93 ? -1.149 1.769 -6.151 1.00 96.69 93 VAL A N 1
ATOM 751 C CA . VAL A 1 93 ? 0.184 1.267 -6.491 1.00 96.69 93 VAL A CA 1
ATOM 752 C C . VAL A 1 93 ? 0.757 2.105 -7.613 1.00 96.69 93 VAL A C 1
ATOM 754 O O . VAL A 1 93 ? 0.132 2.232 -8.670 1.00 96.69 93 VAL A O 1
ATOM 757 N N . PHE A 1 94 ? 1.972 2.600 -7.429 1.00 95.44 94 PHE A N 1
ATOM 758 C CA . PHE A 1 94 ? 2.724 3.342 -8.432 1.00 95.44 94 PHE A CA 1
ATOM 759 C C . PHE A 1 94 ? 3.976 2.575 -8.852 1.00 95.44 94 PHE A C 1
ATOM 761 O O . PHE A 1 94 ? 4.462 1.669 -8.168 1.00 95.44 94 PHE A O 1
ATOM 768 N N . ILE A 1 95 ? 4.486 2.919 -10.028 1.00 94.31 95 ILE A N 1
ATOM 769 C CA . ILE A 1 95 ? 5.799 2.471 -10.474 1.00 94.31 95 ILE A CA 1
ATOM 770 C C . ILE A 1 95 ? 6.844 3.383 -9.841 1.00 94.31 95 ILE A C 1
ATOM 772 O O . ILE A 1 95 ? 6.900 4.558 -10.185 1.00 94.31 95 ILE A O 1
ATOM 776 N N . GLU A 1 96 ? 7.696 2.809 -8.997 1.00 94.56 96 GLU A N 1
ATOM 777 C CA . GLU A 1 96 ? 8.886 3.488 -8.481 1.00 94.56 96 GLU A CA 1
ATOM 778 C C . GLU A 1 96 ? 10.017 3.343 -9.508 1.00 94.56 96 GLU A C 1
ATOM 780 O O . GLU A 1 96 ? 10.382 2.217 -9.898 1.00 94.56 96 GLU A O 1
ATOM 785 N N . ALA A 1 97 ? 10.592 4.458 -9.958 1.00 92.06 97 ALA A N 1
ATOM 786 C CA . ALA A 1 97 ? 11.644 4.460 -10.966 1.00 92.06 97 ALA A CA 1
ATOM 787 C C . ALA A 1 97 ? 12.670 5.587 -10.799 1.00 92.06 97 ALA A C 1
ATOM 789 O O . ALA A 1 97 ? 12.392 6.711 -10.425 1.00 92.06 97 ALA A O 1
ATOM 790 N N . THR A 1 98 ? 13.888 5.313 -11.255 1.00 90.44 98 THR A N 1
ATOM 791 C CA . THR A 1 98 ? 14.973 6.309 -11.330 1.00 90.44 98 THR A CA 1
ATOM 792 C C . THR A 1 98 ? 14.816 7.319 -12.472 1.00 90.44 98 THR A C 1
ATOM 794 O O . THR A 1 98 ? 15.571 8.287 -12.546 1.00 90.44 98 THR A O 1
ATOM 797 N N . LYS A 1 99 ? 13.892 7.080 -13.414 1.00 84.94 99 LYS A N 1
ATOM 798 C CA . LYS A 1 99 ? 13.625 7.986 -14.539 1.00 84.94 99 LYS A CA 1
ATOM 799 C C . LYS A 1 99 ? 12.286 8.699 -14.328 1.00 84.94 99 LYS A C 1
ATOM 801 O O . LYS A 1 99 ? 11.260 8.018 -14.346 1.00 84.94 99 LYS A O 1
ATOM 806 N N . PRO A 1 100 ? 12.254 10.045 -14.326 1.00 81.25 100 PRO A N 1
ATOM 807 C CA . PRO A 1 100 ? 11.020 10.817 -14.127 1.00 81.25 100 PRO A CA 1
ATOM 808 C C . PRO A 1 100 ? 9.902 10.532 -15.139 1.00 81.25 100 PRO A C 1
ATOM 810 O O . PRO A 1 100 ? 8.733 10.777 -14.879 1.00 81.25 100 PRO A O 1
ATOM 813 N N . ALA A 1 101 ? 10.242 10.027 -16.330 1.00 79.69 101 ALA A N 1
ATOM 814 C CA . ALA A 1 101 ? 9.248 9.682 -17.347 1.00 79.69 101 ALA A CA 1
ATOM 815 C C . ALA A 1 101 ? 8.393 8.455 -16.977 1.00 79.69 101 ALA A C 1
ATOM 817 O O . ALA A 1 101 ? 7.335 8.260 -17.578 1.00 79.69 101 ALA A O 1
ATOM 818 N N . LEU A 1 102 ? 8.871 7.623 -16.048 1.00 84.25 102 LEU A N 1
ATOM 819 C CA . LEU A 1 102 ? 8.255 6.365 -15.622 1.00 84.25 102 LEU A CA 1
ATOM 820 C C . LEU A 1 102 ? 7.898 6.354 -14.130 1.00 84.25 102 LEU A C 1
ATOM 822 O O . LEU A 1 102 ? 6.986 5.629 -13.738 1.00 84.25 102 LEU A O 1
ATOM 826 N N . ASP A 1 103 ? 8.599 7.152 -13.335 1.00 89.88 103 ASP A N 1
ATOM 827 C CA . ASP A 1 103 ? 8.367 7.286 -11.905 1.00 89.88 103 ASP A CA 1
ATOM 828 C C . ASP A 1 103 ? 6.982 7.875 -11.591 1.00 89.88 103 ASP A C 1
ATOM 830 O O . ASP A 1 103 ? 6.467 8.713 -12.340 1.00 89.88 103 ASP A O 1
ATOM 834 N N . GLY A 1 104 ? 6.347 7.387 -10.526 1.00 89.69 104 GLY A N 1
ATOM 835 C CA . GLY A 1 104 ? 5.024 7.832 -10.076 1.00 89.69 104 GLY A CA 1
ATOM 836 C C . GLY A 1 104 ? 3.855 7.451 -10.997 1.00 89.69 104 GLY A C 1
ATOM 837 O O . GLY A 1 104 ? 2.730 7.925 -10.816 1.00 89.69 104 GLY A O 1
ATOM 838 N N . HIS A 1 105 ? 4.060 6.604 -12.015 1.00 90.31 105 HIS A N 1
ATOM 839 C CA . HIS A 1 105 ? 2.949 6.162 -12.867 1.00 90.31 105 HIS A CA 1
ATOM 840 C C . HIS A 1 105 ? 2.024 5.214 -12.110 1.00 90.31 105 HIS A C 1
ATOM 842 O O . HIS A 1 105 ? 2.437 4.126 -11.713 1.00 90.31 105 HIS A O 1
ATOM 848 N N . LEU A 1 106 ? 0.742 5.583 -12.007 1.00 92.75 106 LEU A N 1
ATOM 849 C CA . LEU A 1 106 ? -0.286 4.741 -11.392 1.00 92.75 106 LEU A CA 1
ATOM 850 C C . LEU A 1 106 ? -0.418 3.400 -12.132 1.00 92.75 106 LEU A C 1
ATOM 852 O O . LEU A 1 106 ? -0.831 3.333 -13.309 1.00 92.75 106 LEU A O 1
ATOM 856 N N . GLN A 1 107 ? -0.095 2.333 -11.409 1.00 92.50 107 GLN A N 1
ATOM 857 C CA . GLN A 1 107 ? -0.247 0.954 -11.831 1.00 92.50 107 GLN A CA 1
ATOM 858 C C . GLN A 1 107 ? -1.691 0.488 -11.651 1.00 92.50 107 GLN A C 1
ATOM 860 O O . GLN A 1 107 ? -2.318 0.121 -12.650 1.00 92.50 107 GLN A O 1
ATOM 865 N N . ASP A 1 108 ? -2.203 0.527 -10.423 1.00 95.06 108 ASP A N 1
ATOM 866 C CA . ASP A 1 108 ? -3.546 0.062 -10.070 1.00 95.06 108 ASP A CA 1
ATOM 867 C C . ASP A 1 108 ? -4.064 0.782 -8.818 1.00 95.06 108 ASP A C 1
ATOM 869 O O . ASP A 1 108 ? -3.279 1.390 -8.092 1.00 95.06 108 ASP A O 1
ATOM 873 N N . THR A 1 109 ? -5.371 0.703 -8.574 1.00 96.12 109 THR A N 1
ATOM 874 C CA . THR A 1 109 ? -6.042 1.346 -7.436 1.00 96.12 109 THR A CA 1
ATOM 875 C C . THR A 1 109 ? -7.164 0.464 -6.889 1.00 96.12 109 THR A C 1
ATOM 877 O O . THR A 1 109 ? -7.800 -0.287 -7.639 1.00 96.12 109 THR A O 1
ATOM 880 N N . MET A 1 110 ? -7.425 0.548 -5.589 1.00 95.31 110 MET A N 1
ATOM 881 C CA . MET A 1 110 ? -8.536 -0.122 -4.924 1.00 95.31 110 MET A CA 1
ATOM 882 C C . MET A 1 110 ? -9.164 0.784 -3.867 1.00 95.31 110 MET A C 1
ATOM 884 O O . MET A 1 110 ? -8.488 1.541 -3.178 1.00 95.31 110 MET A O 1
ATOM 888 N N . ASP A 1 111 ? -10.482 0.664 -3.744 1.00 94.56 111 ASP A N 1
ATOM 889 C CA . ASP A 1 111 ? -11.290 1.267 -2.699 1.00 94.56 111 ASP A CA 1
ATOM 890 C C . ASP A 1 111 ? -12.090 0.175 -1.994 1.00 94.56 111 ASP A C 1
ATOM 892 O O . ASP A 1 111 ? -12.782 -0.600 -2.662 1.00 94.56 111 ASP A O 1
ATOM 896 N N . ASP A 1 112 ? -12.095 0.191 -0.665 1.00 93.62 112 ASP A N 1
ATOM 897 C CA . ASP A 1 112 ? -13.080 -0.528 0.137 1.00 93.62 112 ASP A CA 1
ATOM 898 C C . ASP A 1 112 ? -13.819 0.435 1.069 1.00 93.62 112 ASP A C 1
ATOM 900 O O . ASP A 1 112 ? -13.234 1.118 1.913 1.00 93.62 112 ASP A O 1
ATOM 904 N N . LYS A 1 113 ? -15.138 0.509 0.884 1.00 91.56 113 LYS A N 1
ATOM 905 C CA . LYS A 1 113 ? -16.040 1.318 1.704 1.00 91.56 113 LYS A CA 1
ATOM 906 C C . LYS A 1 113 ? -17.450 0.760 1.686 1.00 91.56 113 LYS A C 1
ATOM 908 O O . LYS A 1 113 ? -17.904 0.129 0.728 1.00 91.56 113 LYS A O 1
ATOM 913 N N . ILE A 1 114 ? -18.214 1.109 2.711 1.00 87.06 114 ILE A N 1
ATOM 914 C CA . ILE A 1 114 ? -19.635 0.775 2.767 1.00 87.06 114 ILE A CA 1
ATOM 915 C C . ILE A 1 114 ? -20.424 1.711 1.835 1.00 87.06 114 ILE A C 1
ATOM 917 O O . ILE A 1 114 ? -20.585 2.902 2.096 1.00 87.06 114 ILE A O 1
ATOM 921 N N . HIS A 1 115 ? -20.984 1.167 0.749 1.00 77.62 115 HIS A N 1
ATOM 922 C CA . HIS A 1 115 ? -21.803 1.902 -0.231 1.00 77.62 115 HIS A CA 1
ATOM 923 C C . HIS A 1 115 ? -23.246 2.186 0.248 1.00 77.62 115 HIS A C 1
ATOM 925 O O . HIS A 1 115 ? -24.221 1.943 -0.469 1.00 77.62 115 HIS A O 1
ATOM 931 N N . GLY A 1 116 ? -23.382 2.734 1.458 1.00 70.88 116 GLY A N 1
ATOM 932 C CA . GLY A 1 116 ? -24.652 3.111 2.087 1.00 70.88 116 GLY A CA 1
ATOM 933 C C . GLY A 1 116 ? -25.057 2.216 3.262 1.00 70.88 116 GLY A C 1
ATOM 934 O O . GLY A 1 116 ? -24.644 1.068 3.371 1.00 70.88 116 GLY A O 1
ATOM 935 N N . GLY A 1 117 ? -25.887 2.747 4.162 1.00 75.19 117 GLY A N 1
ATOM 936 C CA . GLY A 1 117 ? -26.325 2.043 5.367 1.00 75.19 117 GLY A CA 1
ATOM 937 C C . GLY A 1 117 ? -26.498 2.982 6.557 1.00 75.19 117 GLY A C 1
ATOM 938 O O . GLY A 1 117 ? -26.479 4.201 6.412 1.00 75.19 117 GLY A O 1
ATOM 939 N N . THR A 1 118 ? -26.699 2.400 7.739 1.00 83.19 118 THR A N 1
ATOM 940 C CA . THR A 1 118 ? -26.792 3.134 9.014 1.00 83.19 118 THR A CA 1
ATOM 941 C C . THR A 1 118 ? -25.507 3.063 9.838 1.00 83.19 118 THR A C 1
ATOM 943 O O . THR A 1 118 ? -25.473 3.612 10.937 1.00 83.19 118 THR A O 1
ATOM 946 N N . THR A 1 119 ? -24.483 2.348 9.362 1.00 87.19 119 THR A N 1
ATOM 947 C CA . THR A 1 119 ? -23.193 2.230 10.047 1.00 87.19 119 THR A CA 1
ATOM 948 C C . THR A 1 119 ? -22.222 3.280 9.504 1.00 87.19 119 THR A C 1
ATOM 950 O O . THR A 1 119 ? -22.287 3.608 8.320 1.00 87.19 119 THR A O 1
ATOM 953 N N . PRO A 1 120 ? -21.328 3.820 10.346 1.00 88.62 120 PRO A N 1
ATOM 954 C CA . PRO A 1 120 ? -20.323 4.789 9.912 1.00 88.62 120 PRO A CA 1
ATOM 955 C C . PRO A 1 120 ? -19.152 4.144 9.151 1.00 88.62 120 PRO A C 1
ATOM 957 O O . PRO A 1 120 ? -18.376 4.861 8.542 1.00 88.62 120 PRO A O 1
ATOM 960 N N . GLY A 1 121 ? -19.003 2.817 9.205 1.00 93.44 121 GLY A N 1
ATOM 961 C CA . GLY A 1 121 ? -17.917 2.071 8.570 1.00 93.44 121 GLY A CA 1
ATOM 962 C C . GLY A 1 121 ? -17.910 0.602 8.999 1.00 93.44 121 GLY A C 1
ATOM 963 O O . GLY A 1 121 ? -18.852 0.135 9.656 1.00 93.44 121 GLY A O 1
ATOM 964 N N . PHE A 1 122 ? -16.851 -0.119 8.642 1.00 95.12 122 PHE A N 1
ATOM 965 C CA . PHE A 1 122 ? -16.562 -1.467 9.121 1.00 95.12 122 PHE A CA 1
ATOM 966 C C . PHE A 1 122 ? -16.050 -1.396 10.554 1.00 95.12 122 PHE A C 1
ATOM 968 O O . PHE A 1 122 ? -15.039 -0.754 10.821 1.00 95.12 122 PHE A O 1
ATOM 975 N N . TYR A 1 123 ? -16.750 -2.035 11.488 1.00 95.19 123 TYR A N 1
ATOM 976 C CA . TYR A 1 123 ? -16.308 -2.087 12.879 1.00 95.19 123 TYR A CA 1
ATOM 977 C C . TYR A 1 123 ? -14.933 -2.756 12.990 1.00 95.19 123 TYR A C 1
ATOM 979 O O . TYR A 1 123 ? -14.718 -3.817 12.400 1.00 95.19 123 TYR A O 1
ATOM 987 N N . ILE A 1 124 ? -14.047 -2.161 13.790 1.00 96.50 124 ILE A N 1
ATOM 988 C CA . ILE A 1 124 ? -12.757 -2.746 14.153 1.00 96.50 124 ILE A CA 1
ATOM 989 C C . ILE A 1 124 ? -12.570 -2.750 15.666 1.00 96.50 124 ILE A C 1
ATOM 991 O O . ILE A 1 124 ? -12.994 -1.839 16.378 1.00 96.50 124 ILE A O 1
ATOM 995 N N . GLY A 1 125 ? -11.898 -3.782 16.160 1.00 93.50 125 GLY A N 1
ATOM 996 C CA . GLY A 1 125 ? -11.550 -3.903 17.569 1.00 93.50 125 GLY A CA 1
ATOM 997 C C . GLY A 1 125 ? -10.450 -4.939 17.792 1.00 93.50 125 GLY A C 1
ATOM 998 O O . GLY A 1 125 ? -10.017 -5.586 16.836 1.00 93.50 125 GLY A O 1
ATOM 999 N N . PRO A 1 126 ? -10.010 -5.140 19.046 1.00 90.50 126 PRO A N 1
ATOM 1000 C CA . PRO A 1 126 ? -8.917 -6.066 19.356 1.00 90.50 126 PRO A CA 1
ATOM 1001 C C . PRO A 1 126 ? -9.163 -7.510 18.892 1.00 90.50 126 PRO A C 1
ATOM 1003 O O . PRO A 1 126 ? -8.234 -8.204 18.486 1.00 90.50 126 PRO A O 1
ATOM 1006 N N . GLU A 1 127 ? -10.421 -7.958 18.911 1.00 92.94 127 GLU A N 1
ATOM 1007 C CA . GLU A 1 127 ? -10.823 -9.303 18.467 1.00 92.94 127 GLU A CA 1
ATOM 1008 C C . GLU A 1 127 ? -11.257 -9.356 16.993 1.00 92.94 127 GLU A C 1
ATOM 1010 O O . GLU A 1 127 ? -11.315 -10.433 16.400 1.00 92.94 127 GLU A O 1
ATOM 1015 N N . PHE A 1 128 ? -11.543 -8.200 16.391 1.00 95.06 128 PHE A N 1
ATOM 1016 C CA . PHE A 1 128 ? -12.107 -8.070 15.048 1.00 95.06 128 PHE A CA 1
ATOM 1017 C C . PHE A 1 128 ? -11.225 -7.134 14.215 1.00 95.06 128 PHE A C 1
ATOM 1019 O O . PHE A 1 128 ? -11.543 -5.950 14.076 1.00 95.06 128 PHE A O 1
ATOM 1026 N N . PRO A 1 129 ? -10.080 -7.625 13.707 1.00 96.12 129 PRO A N 1
ATOM 1027 C CA . PRO A 1 129 ? -9.229 -6.830 12.838 1.00 96.12 129 PRO A CA 1
ATOM 1028 C C . PRO A 1 129 ? -9.913 -6.593 11.489 1.00 96.12 129 PRO A C 1
ATOM 1030 O O . PRO A 1 129 ? -10.626 -7.463 10.984 1.00 96.12 129 PRO A O 1
ATOM 1033 N N . TYR A 1 130 ? -9.629 -5.447 10.878 1.00 97.50 130 TYR A N 1
ATOM 1034 C CA . TYR A 1 130 ? -9.958 -5.216 9.475 1.00 97.50 130 TYR A CA 1
ATOM 1035 C C . TYR A 1 130 ? -9.014 -6.028 8.590 1.00 97.50 130 TYR A C 1
ATOM 1037 O O . TYR A 1 130 ? -7.829 -6.171 8.914 1.00 97.50 130 TYR A O 1
ATOM 1045 N N . TYR A 1 131 ? -9.538 -6.570 7.495 1.00 96.69 131 TYR A N 1
ATOM 1046 C CA . TYR A 1 131 ? -8.803 -7.435 6.583 1.00 96.69 131 TYR A CA 1
ATOM 1047 C C . TYR A 1 131 ? -9.285 -7.210 5.152 1.00 96.69 131 TYR A C 1
ATOM 1049 O O . TYR A 1 131 ? -10.485 -7.296 4.906 1.00 96.69 131 TYR A O 1
ATOM 1057 N N . GLU A 1 132 ? -8.353 -6.987 4.230 1.00 96.44 132 GLU A N 1
ATOM 1058 C CA . GLU A 1 132 ? -8.641 -6.757 2.814 1.00 96.44 132 GLU A CA 1
ATOM 1059 C C . GLU A 1 132 ? -7.554 -7.384 1.920 1.00 96.44 132 GLU A C 1
ATOM 1061 O O . GLU A 1 132 ? -6.426 -7.641 2.354 1.00 96.44 132 GLU A O 1
ATOM 1066 N N . CYS A 1 133 ? -7.901 -7.665 0.667 1.00 96.69 133 CYS A N 1
ATOM 1067 C CA . CYS A 1 133 ? -7.022 -8.178 -0.371 1.00 96.69 133 CYS A CA 1
ATOM 1068 C C . CYS A 1 133 ? -7.032 -7.256 -1.592 1.00 96.69 133 CYS A C 1
ATOM 1070 O O . CYS A 1 133 ? -7.970 -7.253 -2.391 1.00 96.69 133 CYS A O 1
ATOM 1072 N N . PHE A 1 134 ? -5.919 -6.570 -1.825 1.00 97.25 134 PHE A N 1
ATOM 1073 C CA . PHE A 1 134 ? -5.691 -5.849 -3.066 1.00 97.25 134 PHE A CA 1
ATOM 1074 C C . PHE A 1 134 ? -5.140 -6.778 -4.144 1.00 97.25 134 PHE A C 1
ATOM 1076 O O . PHE A 1 134 ? -3.960 -7.126 -4.148 1.00 97.25 134 PHE A O 1
ATOM 1083 N N . ALA A 1 135 ? -5.999 -7.171 -5.085 1.00 95.94 135 ALA A N 1
ATOM 1084 C CA . ALA A 1 135 ? -5.594 -7.871 -6.299 1.00 95.94 135 ALA A CA 1
ATOM 1085 C C . ALA A 1 135 ? -4.975 -6.888 -7.311 1.00 95.94 135 ALA A C 1
ATOM 1087 O O . ALA A 1 135 ? -5.645 -6.425 -8.233 1.00 95.94 135 ALA A O 1
ATOM 1088 N N . VAL A 1 136 ? -3.691 -6.583 -7.128 1.00 95.50 136 VAL A N 1
ATOM 1089 C CA . VAL A 1 136 ? -2.918 -5.671 -7.976 1.00 95.50 136 VAL A CA 1
ATOM 1090 C C . VAL A 1 136 ? -2.731 -6.281 -9.361 1.00 95.50 136 VAL A C 1
ATOM 1092 O O . VAL A 1 136 ? -2.107 -7.339 -9.527 1.00 95.50 136 VAL A O 1
ATOM 1095 N N . GLN A 1 137 ? -3.229 -5.590 -10.379 1.00 90.81 137 GLN A N 1
ATOM 1096 C CA . GLN A 1 137 ? -3.058 -5.984 -11.768 1.00 90.81 137 GLN A CA 1
ATOM 1097 C C . GLN A 1 137 ? -1.639 -5.706 -12.257 1.00 90.81 137 GLN A C 1
ATOM 1099 O O . GLN A 1 137 ? -1.020 -4.682 -11.962 1.00 90.81 137 GLN A O 1
ATOM 1104 N N . GLY A 1 138 ? -1.128 -6.628 -13.065 1.00 87.62 138 GLY A N 1
ATOM 1105 C CA . GLY A 1 138 ? 0.137 -6.479 -13.755 1.00 87.62 138 GLY A CA 1
ATOM 1106 C C . GLY A 1 138 ? 0.099 -5.311 -14.731 1.00 87.62 138 GLY A C 1
ATOM 1107 O O . GLY A 1 138 ? -0.804 -5.188 -15.564 1.00 87.62 138 GLY A O 1
ATOM 1108 N N . PHE A 1 139 ? 1.106 -4.447 -14.660 1.00 84.44 139 PHE A N 1
ATOM 1109 C CA . PHE A 1 139 ? 1.179 -3.300 -15.549 1.00 84.44 139 PHE A CA 1
ATOM 1110 C C . PHE A 1 139 ? 1.497 -3.734 -16.986 1.00 84.44 139 PHE A C 1
ATOM 1112 O O . PHE A 1 139 ? 2.576 -4.240 -17.276 1.00 84.44 139 PHE A O 1
ATOM 1119 N N . SER A 1 140 ? 0.575 -3.512 -17.921 1.00 72.75 140 SER A N 1
ATOM 1120 C CA . SER A 1 140 ? 0.810 -3.748 -19.355 1.00 72.75 140 SER A CA 1
ATOM 1121 C C . SER A 1 140 ? 0.269 -2.580 -20.182 1.00 72.75 140 SER A C 1
ATOM 1123 O O . SER A 1 140 ? -0.590 -2.762 -21.051 1.00 72.75 140 SER A O 1
ATOM 1125 N N . LYS A 1 141 ? 0.774 -1.369 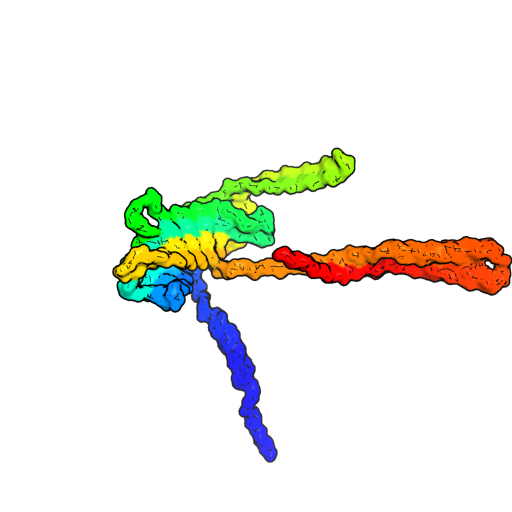-19.917 1.00 70.88 141 LYS A N 1
ATOM 1126 C CA . LYS A 1 141 ? 0.477 -0.165 -20.711 1.00 70.88 141 LYS A CA 1
ATOM 1127 C C . LYS A 1 141 ? 1.540 0.064 -21.801 1.00 70.88 141 LYS A C 1
ATOM 1129 O O . LYS A 1 141 ? 2.585 -0.587 -21.842 1.00 70.88 141 LYS A O 1
ATOM 1134 N N . TRP A 1 142 ? 1.246 0.968 -22.731 1.00 71.62 142 TRP A N 1
ATOM 1135 C CA . TRP A 1 142 ? 2.204 1.432 -23.738 1.00 71.62 142 TRP A CA 1
ATOM 1136 C C . TRP A 1 142 ? 2.915 2.681 -23.221 1.00 71.62 142 TRP A C 1
ATOM 1138 O O . TRP A 1 142 ? 2.243 3.623 -22.802 1.00 71.62 142 TRP A O 1
ATOM 1148 N N . LEU A 1 143 ? 4.248 2.705 -23.278 1.00 68.56 143 LEU A N 1
ATOM 1149 C CA . LEU A 1 143 ? 5.017 3.929 -23.074 1.00 68.56 143 LEU A CA 1
ATOM 1150 C C . LEU A 1 143 ? 5.063 4.689 -24.395 1.00 68.56 143 LEU A C 1
ATOM 1152 O O . LEU A 1 143 ? 5.436 4.125 -25.430 1.00 68.56 143 LEU A O 1
ATOM 1156 N N . ARG A 1 144 ? 4.672 5.960 -24.355 1.00 69.88 144 ARG A N 1
ATOM 1157 C CA . ARG A 1 144 ? 4.733 6.869 -25.497 1.00 69.88 144 ARG A CA 1
ATOM 1158 C C . ARG A 1 144 ? 5.656 8.015 -25.144 1.00 69.88 144 ARG A C 1
ATOM 1160 O O . ARG A 1 144 ? 5.353 8.789 -24.244 1.00 69.88 144 ARG A O 1
ATOM 1167 N N . GLU A 1 145 ? 6.749 8.122 -25.878 1.00 66.94 145 GLU A N 1
ATOM 1168 C CA . GLU A 1 145 ? 7.677 9.239 -25.773 1.00 66.94 145 GLU A CA 1
ATOM 1169 C C . GLU A 1 145 ? 7.602 10.042 -27.067 1.00 66.94 145 GLU A C 1
ATOM 1171 O O . GLU A 1 145 ? 7.678 9.481 -28.164 1.00 66.94 145 GLU A O 1
ATOM 1176 N N . ALA A 1 146 ? 7.427 11.353 -26.942 1.00 73.31 146 ALA A N 1
ATOM 1177 C CA . ALA A 1 146 ? 7.421 12.258 -28.075 1.00 73.31 146 ALA A CA 1
ATOM 1178 C C . ALA A 1 146 ? 8.326 13.447 -27.787 1.00 73.31 146 ALA A C 1
ATOM 1180 O O . ALA A 1 146 ? 8.294 14.021 -26.701 1.00 73.31 146 ALA A O 1
ATOM 1181 N N . TRP A 1 147 ? 9.091 13.847 -28.792 1.00 79.31 147 TRP A N 1
ATOM 1182 C CA . TRP A 1 147 ? 9.838 15.093 -28.768 1.00 79.31 147 TRP A CA 1
ATOM 1183 C C . TRP A 1 147 ? 9.472 15.909 -29.996 1.00 79.31 147 TRP A C 1
ATOM 1185 O O . TRP A 1 147 ? 9.155 15.381 -31.067 1.00 79.31 147 TRP A O 1
ATOM 1195 N N . MET A 1 148 ? 9.522 17.223 -29.840 1.00 71.12 148 MET A N 1
ATOM 1196 C CA . MET A 1 148 ? 9.274 18.147 -30.927 1.00 71.12 148 MET A CA 1
ATOM 1197 C C . MET A 1 148 ? 10.176 19.358 -30.760 1.00 71.12 148 MET A C 1
ATOM 1199 O O . MET A 1 148 ? 10.259 19.954 -29.691 1.00 71.12 148 MET A O 1
ATOM 1203 N N . PHE A 1 149 ? 10.829 19.728 -31.849 1.00 70.75 149 PHE A N 1
ATOM 1204 C CA . PHE A 1 149 ? 11.566 20.969 -31.981 1.00 70.75 149 PHE A CA 1
ATOM 1205 C C . PHE A 1 149 ? 10.839 21.868 -32.980 1.00 70.75 149 PHE A C 1
ATOM 1207 O O . PHE A 1 149 ? 10.484 21.420 -34.072 1.00 70.75 149 PHE A O 1
ATOM 1214 N N . VAL A 1 150 ? 10.648 23.141 -32.627 1.00 77.69 150 VAL A N 1
ATOM 1215 C CA . VAL A 1 150 ? 10.050 24.154 -33.508 1.00 77.69 150 VAL A CA 1
ATOM 1216 C C . VAL A 1 150 ? 10.923 25.405 -33.515 1.00 77.69 150 VAL A C 1
ATOM 1218 O O . VAL A 1 150 ? 11.266 25.935 -32.461 1.00 77.69 150 VAL A O 1
ATOM 1221 N N . PHE A 1 151 ? 11.241 25.912 -34.707 1.00 74.94 151 PHE A N 1
ATOM 1222 C CA . PHE A 1 151 ? 11.937 27.181 -34.899 1.00 74.94 151 PHE A CA 1
ATOM 1223 C C . PHE A 1 151 ? 11.434 27.922 -36.145 1.00 74.94 151 PHE A C 1
ATOM 1225 O O . PHE A 1 151 ? 11.451 27.398 -37.258 1.00 74.94 151 PHE A O 1
ATOM 1232 N N . SER A 1 152 ? 11.007 29.177 -35.953 1.00 77.06 152 SER A N 1
ATOM 1233 C CA . SER A 1 152 ? 10.583 30.109 -37.013 1.00 77.06 152 SER A CA 1
ATOM 1234 C C . SER A 1 152 ? 9.575 29.526 -38.025 1.00 77.06 152 SER A C 1
ATOM 1236 O O . SER A 1 152 ? 9.698 29.708 -39.235 1.00 77.06 152 SER A O 1
ATOM 1238 N N . GLY A 1 153 ? 8.577 28.784 -37.529 1.00 79.12 153 GLY A N 1
ATOM 1239 C CA . GLY A 1 153 ? 7.500 28.202 -38.343 1.00 79.12 153 GLY A CA 1
ATOM 1240 C C . GLY A 1 153 ? 7.808 26.842 -38.980 1.00 79.12 153 GLY A C 1
ATOM 1241 O O . GLY A 1 153 ? 6.913 26.249 -39.576 1.00 79.12 153 GLY A O 1
ATOM 1242 N N . TYR A 1 154 ? 9.025 26.319 -38.817 1.00 75.62 154 TYR A N 1
ATOM 1243 C CA . TYR A 1 154 ? 9.395 24.955 -39.198 1.00 75.62 154 TYR A CA 1
ATOM 1244 C C . TYR A 1 154 ? 9.637 24.116 -37.947 1.00 75.62 154 TYR A C 1
ATOM 1246 O O . TYR A 1 154 ? 10.106 24.624 -36.930 1.00 75.62 154 TYR A O 1
ATOM 1254 N N . GLY A 1 155 ? 9.336 22.823 -38.017 1.00 84.38 155 GLY A N 1
ATOM 1255 C CA . GLY A 1 155 ? 9.576 21.912 -36.909 1.00 84.38 155 GLY A CA 1
ATOM 1256 C C . GLY A 1 155 ? 9.812 20.486 -37.372 1.00 84.38 155 GLY A C 1
ATOM 1257 O O . GLY A 1 155 ? 9.429 20.102 -38.478 1.00 84.38 155 GLY A O 1
ATOM 1258 N N . ALA A 1 156 ? 10.460 19.723 -36.504 1.00 75.06 156 ALA A N 1
ATOM 1259 C CA . ALA A 1 156 ? 10.624 18.287 -36.631 1.00 75.06 156 ALA A CA 1
ATOM 1260 C C . ALA A 1 156 ? 10.298 17.657 -35.280 1.00 75.06 156 ALA A C 1
ATOM 1262 O O . ALA A 1 156 ? 10.608 18.218 -34.229 1.00 75.06 156 ALA A O 1
ATOM 1263 N N . GLY A 1 157 ? 9.664 16.498 -35.315 1.00 84.62 157 GLY A N 1
ATOM 1264 C CA . GLY A 1 157 ? 9.364 15.736 -34.120 1.00 84.62 157 GLY A CA 1
ATOM 1265 C C . G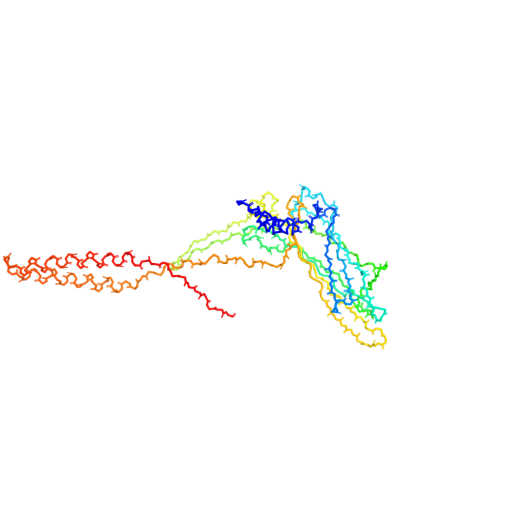LY A 1 157 ? 9.364 14.255 -34.428 1.00 84.62 157 GLY A C 1
ATOM 1266 O O . GLY A 1 157 ? 9.272 13.841 -35.587 1.00 84.62 157 GLY A O 1
ATOM 1267 N N . GLY A 1 158 ? 9.481 13.471 -33.371 1.00 81.81 158 GLY A N 1
ATOM 1268 C CA . GLY A 1 158 ? 9.389 12.025 -33.411 1.00 81.81 158 GLY A CA 1
ATOM 1269 C C . GLY A 1 158 ? 8.525 11.551 -32.259 1.00 81.81 158 GLY A C 1
ATOM 1270 O O . GLY A 1 158 ? 8.520 12.160 -31.191 1.00 81.81 158 GLY A O 1
ATOM 1271 N N . ALA A 1 159 ? 7.797 10.466 -32.490 1.00 81.81 159 ALA A N 1
ATOM 1272 C CA . ALA A 1 159 ? 7.107 9.737 -31.444 1.00 81.81 159 ALA A CA 1
ATOM 1273 C C . ALA A 1 159 ? 7.516 8.269 -31.534 1.00 81.81 159 ALA A C 1
ATOM 1275 O O . ALA A 1 159 ? 7.566 7.705 -32.631 1.00 81.81 159 ALA A O 1
ATOM 1276 N N . THR A 1 160 ? 7.786 7.667 -30.384 1.00 78.00 160 THR A N 1
ATOM 1277 C CA . THR A 1 160 ? 8.065 6.240 -30.253 1.00 78.00 160 THR A CA 1
ATOM 1278 C C . THR A 1 160 ? 7.042 5.640 -29.299 1.00 78.00 160 THR A C 1
ATOM 1280 O O . THR A 1 160 ? 6.727 6.222 -28.262 1.00 78.00 160 THR A O 1
ATOM 1283 N N . GLU A 1 161 ? 6.515 4.472 -29.656 1.00 76.94 161 GLU A N 1
ATOM 1284 C CA . GLU A 1 161 ? 5.593 3.704 -28.825 1.00 76.94 161 GLU A CA 1
ATOM 1285 C C . GLU A 1 161 ? 6.199 2.322 -28.556 1.00 76.94 161 GLU A C 1
ATOM 1287 O O . GLU A 1 161 ? 6.563 1.598 -29.486 1.00 76.94 161 GLU A O 1
ATOM 1292 N N . VAL A 1 162 ? 6.331 1.962 -27.278 1.00 73.06 162 VAL A N 1
ATOM 1293 C CA . VAL A 1 162 ? 6.893 0.676 -26.842 1.00 73.06 162 VAL A CA 1
ATOM 1294 C C . VAL A 1 162 ? 5.963 0.044 -25.816 1.00 73.06 162 VAL A C 1
ATOM 1296 O O . VAL A 1 162 ? 5.500 0.699 -24.883 1.00 73.06 162 VAL A O 1
ATOM 1299 N N . ARG A 1 163 ? 5.680 -1.253 -25.971 1.00 76.38 163 ARG A N 1
ATOM 1300 C CA . ARG A 1 163 ? 4.914 -1.998 -24.970 1.00 76.38 163 ARG A CA 1
ATOM 1301 C C . ARG A 1 163 ? 5.776 -2.197 -23.730 1.00 76.38 163 ARG A C 1
ATOM 1303 O O . ARG A 1 163 ? 6.892 -2.714 -23.841 1.00 76.38 163 ARG A O 1
ATOM 1310 N N . LEU A 1 164 ? 5.254 -1.848 -22.560 1.00 78.00 164 LEU A N 1
ATOM 1311 C CA . LEU A 1 164 ? 5.955 -2.082 -21.303 1.00 78.00 164 LEU A CA 1
ATOM 1312 C C . LEU A 1 164 ? 5.835 -3.558 -20.924 1.00 78.00 164 LEU A C 1
ATOM 1314 O O . LEU A 1 164 ? 4.821 -4.023 -20.413 1.00 78.00 164 LEU A O 1
ATOM 1318 N N . THR A 1 165 ? 6.875 -4.307 -21.277 1.00 86.94 165 THR A N 1
ATOM 1319 C CA . THR A 1 165 ? 7.196 -5.613 -20.700 1.00 86.94 165 THR A CA 1
ATOM 1320 C C . THR A 1 165 ? 8.063 -5.404 -19.460 1.00 86.94 165 THR A C 1
ATOM 1322 O O . THR A 1 165 ? 8.644 -4.331 -19.290 1.00 86.94 165 THR A O 1
ATOM 1325 N N . GLU A 1 166 ? 8.222 -6.437 -18.631 1.00 89.94 166 GLU A N 1
ATOM 1326 C CA . GLU A 1 166 ? 9.118 -6.383 -17.467 1.00 89.94 166 GLU A CA 1
ATOM 1327 C C . GLU A 1 166 ? 10.553 -5.976 -17.842 1.00 89.94 166 GLU A C 1
ATOM 1329 O O . GLU A 1 166 ? 11.201 -5.200 -17.152 1.00 89.94 166 GLU A O 1
ATOM 1334 N N . GLU A 1 167 ? 11.057 -6.478 -18.969 1.00 88.69 167 GLU A N 1
ATOM 1335 C CA . GLU A 1 167 ? 12.390 -6.122 -19.455 1.00 88.69 167 GLU A CA 1
ATOM 1336 C C . GLU A 1 167 ? 12.476 -4.635 -19.822 1.00 88.69 167 GLU A C 1
ATOM 1338 O O . GLU A 1 167 ? 13.426 -3.947 -19.444 1.00 88.69 167 GLU A O 1
ATOM 1343 N N . ASN A 1 168 ? 11.468 -4.124 -20.534 1.00 85.56 168 ASN A N 1
ATOM 1344 C CA . ASN A 1 168 ? 11.450 -2.733 -20.971 1.00 85.56 168 ASN A CA 1
ATOM 1345 C C . ASN A 1 168 ? 11.303 -1.779 -19.783 1.00 85.56 168 ASN A C 1
ATOM 1347 O O . ASN A 1 168 ? 12.048 -0.809 -19.713 1.00 85.56 168 ASN A O 1
ATOM 1351 N N . ILE A 1 169 ? 10.402 -2.061 -18.836 1.00 87.94 169 ILE A N 1
ATOM 1352 C CA . ILE A 1 169 ? 10.166 -1.175 -17.688 1.00 87.94 169 ILE A CA 1
ATOM 1353 C C . ILE A 1 169 ? 11.400 -1.098 -16.772 1.00 87.94 169 ILE A C 1
ATOM 1355 O O . ILE A 1 169 ? 11.771 -0.017 -16.325 1.00 87.94 169 ILE A O 1
ATOM 1359 N N . ARG A 1 170 ? 12.127 -2.214 -16.604 1.00 90.19 170 ARG A N 1
ATOM 1360 C CA . ARG A 1 170 ? 13.415 -2.247 -15.890 1.00 90.19 170 ARG A CA 1
ATOM 1361 C C . ARG A 1 170 ? 14.507 -1.469 -16.618 1.00 90.19 170 ARG A C 1
ATOM 1363 O O . ARG A 1 170 ? 15.250 -0.724 -15.988 1.00 90.19 170 ARG A O 1
ATOM 1370 N N . ARG A 1 171 ? 14.607 -1.598 -17.947 1.00 87.75 171 ARG A N 1
ATOM 1371 C CA . ARG A 1 171 ? 15.551 -0.799 -18.755 1.00 87.75 171 ARG A CA 1
ATOM 1372 C C . ARG A 1 171 ? 15.242 0.700 -18.678 1.00 87.75 171 ARG A C 1
ATOM 1374 O O . ARG A 1 171 ? 16.154 1.529 -18.722 1.00 87.75 171 ARG A O 1
ATOM 1381 N N . GLU A 1 172 ? 13.967 1.043 -18.535 1.00 84.88 172 GLU A N 1
ATOM 1382 C CA . GLU A 1 172 ? 13.515 2.411 -18.291 1.00 84.88 172 GLU A CA 1
ATOM 1383 C C . GLU A 1 172 ? 13.624 2.851 -16.823 1.00 84.88 172 GLU A C 1
ATOM 1385 O O . GLU A 1 172 ? 13.170 3.932 -16.474 1.00 84.88 172 GLU A O 1
ATOM 1390 N N . GLY A 1 173 ? 14.331 2.088 -15.986 1.00 89.69 173 GLY A N 1
ATOM 1391 C CA . GLY A 1 173 ? 14.767 2.534 -14.667 1.00 89.69 173 GLY A CA 1
ATOM 1392 C C . GLY A 1 173 ? 13.803 2.219 -13.531 1.00 89.69 173 GLY A C 1
ATOM 1393 O O . GLY A 1 173 ? 14.040 2.724 -12.437 1.00 89.69 173 GLY A O 1
ATOM 1394 N N . ALA A 1 174 ? 12.764 1.406 -13.756 1.00 92.12 174 ALA A N 1
ATOM 1395 C CA . ALA A 1 174 ? 11.909 0.930 -12.672 1.00 92.12 174 ALA A CA 1
ATOM 1396 C C . ALA A 1 174 ? 12.692 0.080 -11.668 1.00 92.12 174 ALA A C 1
ATOM 1398 O O . ALA A 1 174 ? 13.458 -0.810 -12.056 1.00 92.12 174 ALA A O 1
ATOM 1399 N N . VAL A 1 175 ? 12.457 0.341 -10.385 1.00 94.12 175 VAL A N 1
ATOM 1400 C CA . VAL A 1 175 ? 13.131 -0.319 -9.259 1.00 94.12 175 VAL A CA 1
ATOM 1401 C C . VAL A 1 175 ? 12.161 -1.017 -8.310 1.00 94.12 175 VAL A C 1
ATOM 1403 O O . VAL A 1 175 ? 12.606 -1.865 -7.534 1.00 94.12 175 VAL A O 1
ATOM 1406 N N . GLY A 1 176 ? 10.856 -0.747 -8.402 1.00 94.31 176 GLY A N 1
ATOM 1407 C CA . GLY A 1 176 ? 9.867 -1.385 -7.542 1.00 94.31 176 GLY A CA 1
ATOM 1408 C C . GLY A 1 176 ? 8.427 -0.951 -7.797 1.00 94.31 176 GLY A C 1
ATOM 1409 O O . GLY A 1 176 ? 8.107 -0.314 -8.802 1.00 94.31 176 GLY A O 1
ATOM 1410 N N . SER A 1 177 ? 7.567 -1.343 -6.864 1.00 95.38 177 SER A N 1
ATOM 1411 C CA . SER A 1 177 ? 6.186 -0.880 -6.744 1.00 95.38 177 SER A CA 1
ATOM 1412 C C . SER A 1 177 ? 6.052 -0.101 -5.441 1.00 95.38 177 SER A C 1
ATOM 1414 O O . SER A 1 177 ? 6.327 -0.656 -4.377 1.00 95.38 177 SER A O 1
ATOM 1416 N N . GLU A 1 178 ? 5.641 1.155 -5.530 1.00 96.00 178 GLU A N 1
ATOM 1417 C CA . GLU A 1 178 ? 5.291 1.986 -4.379 1.00 96.00 178 GLU A CA 1
ATOM 1418 C C . GLU A 1 178 ? 3.819 1.752 -4.038 1.00 96.00 178 GLU A C 1
ATOM 1420 O O . GLU A 1 178 ? 2.970 1.759 -4.927 1.00 96.00 178 GLU A O 1
ATOM 1425 N N . PHE A 1 179 ? 3.524 1.502 -2.769 1.00 96.38 179 PHE A N 1
ATOM 1426 C CA . PHE A 1 179 ? 2.178 1.321 -2.247 1.00 96.38 179 PHE A CA 1
ATOM 1427 C C . PHE A 1 179 ? 1.848 2.482 -1.322 1.00 96.38 179 PHE A C 1
ATOM 1429 O O . PHE A 1 179 ? 2.507 2.638 -0.298 1.00 96.38 179 PHE A O 1
ATOM 1436 N N . ALA A 1 180 ? 0.789 3.218 -1.648 1.00 96.81 180 ALA A N 1
ATOM 1437 C CA . ALA A 1 180 ? 0.234 4.263 -0.799 1.00 96.81 180 ALA A CA 1
ATOM 1438 C C . ALA A 1 180 ? -1.145 3.815 -0.309 1.00 96.81 180 ALA A C 1
ATOM 1440 O O . ALA A 1 180 ? -2.065 3.615 -1.106 1.00 96.81 180 ALA A O 1
ATOM 1441 N N . ILE A 1 181 ? -1.282 3.615 1.001 1.00 97.50 181 ILE A N 1
ATOM 1442 C CA . ILE A 1 181 ? -2.473 3.030 1.619 1.00 97.50 181 ILE A CA 1
ATOM 1443 C C . ILE A 1 181 ? -2.998 3.984 2.685 1.00 97.50 181 ILE A C 1
ATOM 1445 O O . ILE A 1 181 ? -2.301 4.352 3.631 1.00 97.50 181 ILE A O 1
ATOM 1449 N N . VAL A 1 182 ? -4.256 4.378 2.527 1.00 97.44 182 VAL A N 1
ATOM 1450 C CA . VAL A 1 182 ? -4.949 5.341 3.378 1.00 97.44 182 VAL A CA 1
ATOM 1451 C C . VAL A 1 182 ? -6.107 4.639 4.071 1.00 97.44 182 VAL A C 1
ATOM 1453 O O . VAL A 1 182 ? -6.944 4.031 3.407 1.00 97.44 182 VAL A O 1
ATOM 1456 N N . PHE A 1 183 ? -6.205 4.777 5.392 1.00 98.00 183 PHE A N 1
ATOM 1457 C CA . PHE A 1 183 ? -7.403 4.401 6.143 1.00 98.00 183 PHE A CA 1
ATOM 1458 C C . PHE A 1 183 ? -8.034 5.629 6.773 1.00 98.00 183 PHE A C 1
ATOM 1460 O O . PHE A 1 183 ? -7.390 6.361 7.528 1.00 98.00 183 PHE A O 1
ATOM 1467 N N . ASP A 1 184 ? -9.332 5.770 6.559 1.00 96.88 184 ASP A N 1
ATOM 1468 C CA . ASP A 1 184 ? -10.176 6.694 7.290 1.00 96.88 184 ASP A CA 1
ATOM 1469 C C . ASP A 1 184 ? -10.711 6.004 8.550 1.00 96.88 184 ASP A C 1
ATOM 1471 O O . ASP A 1 184 ? -11.659 5.213 8.501 1.00 96.88 184 ASP A O 1
ATOM 1475 N N . ILE A 1 185 ? -10.099 6.307 9.699 1.00 97.38 185 ILE A N 1
ATOM 1476 C CA . ILE A 1 185 ? -10.496 5.752 10.996 1.00 97.38 185 ILE A CA 1
ATOM 1477 C C . ILE A 1 185 ? -11.491 6.691 11.667 1.00 97.38 185 ILE A C 1
ATOM 1479 O O . ILE A 1 185 ? -11.164 7.824 12.028 1.00 97.38 185 ILE A O 1
ATOM 1483 N N . ILE A 1 186 ? -12.707 6.202 11.889 1.00 95.69 186 ILE A N 1
ATOM 1484 C CA . ILE A 1 186 ? -13.751 6.907 12.629 1.00 95.69 186 ILE A CA 1
ATOM 1485 C C . ILE A 1 186 ? -13.841 6.339 14.043 1.00 95.69 186 ILE A C 1
ATOM 1487 O O . ILE A 1 186 ? -14.060 5.144 14.227 1.00 95.69 186 ILE A O 1
ATOM 1491 N N . ALA A 1 187 ? -13.767 7.209 15.049 1.00 95.69 187 ALA A N 1
ATOM 1492 C CA . ALA A 1 187 ? -14.097 6.872 16.426 1.00 95.69 187 ALA A CA 1
ATOM 1493 C C . ALA A 1 187 ? -15.442 7.490 16.820 1.00 95.69 187 ALA A C 1
ATOM 1495 O O . ALA A 1 187 ? -15.643 8.706 16.764 1.00 95.69 187 ALA A O 1
ATOM 1496 N N . GLN A 1 188 ? -16.366 6.641 17.256 1.00 94.69 188 GLN A N 1
ATOM 1497 C CA . GLN A 1 188 ? -17.600 7.042 17.917 1.00 94.69 188 GLN A CA 1
ATOM 1498 C C . GLN A 1 188 ? -17.366 7.110 19.425 1.00 94.69 188 GLN A C 1
ATOM 1500 O O . GLN A 1 188 ? -16.960 6.120 20.036 1.00 94.69 188 GLN A O 1
ATOM 1505 N N . ILE A 1 189 ? -17.674 8.252 20.041 1.00 93.50 189 ILE A N 1
ATOM 1506 C CA . ILE A 1 189 ? -17.596 8.393 21.500 1.00 93.50 189 ILE A CA 1
ATOM 1507 C C . ILE A 1 189 ? -18.893 7.848 22.111 1.00 93.50 189 ILE A C 1
ATOM 1509 O O . ILE A 1 189 ? -19.968 8.440 21.964 1.00 93.50 189 ILE A O 1
ATOM 1513 N N . ASN A 1 190 ? -18.788 6.719 22.809 1.00 89.50 190 ASN A N 1
ATOM 1514 C CA . ASN A 1 190 ? -19.907 5.999 23.411 1.00 89.50 190 ASN A CA 1
ATOM 1515 C C . ASN A 1 190 ? -20.678 6.897 24.393 1.00 89.50 190 ASN A C 1
ATOM 1517 O O . ASN A 1 190 ? -20.096 7.611 25.210 1.00 89.50 190 ASN A O 1
ATOM 1521 N N . GLY A 1 191 ? -22.010 6.861 24.310 1.00 86.25 191 GLY A N 1
ATOM 1522 C CA . GLY A 1 191 ? -22.888 7.742 25.091 1.00 86.25 191 GLY A CA 1
ATOM 1523 C C . GLY A 1 191 ? -23.065 9.147 24.503 1.00 86.25 191 GLY A C 1
ATOM 1524 O O . GLY A 1 191 ? -23.775 9.964 25.088 1.00 86.25 191 GLY A O 1
ATOM 1525 N N . THR A 1 192 ? -22.475 9.427 23.337 1.00 87.62 192 THR A N 1
ATOM 1526 C CA . THR A 1 192 ? -22.689 10.659 22.568 1.00 87.62 192 THR A CA 1
ATOM 1527 C C . THR A 1 192 ? -23.111 10.339 21.129 1.00 87.62 192 THR A C 1
ATOM 1529 O O . THR A 1 192 ? -22.996 9.204 20.672 1.00 87.62 192 THR A O 1
ATOM 1532 N N . ASN A 1 193 ? -23.567 11.358 20.395 1.00 83.12 193 ASN A N 1
ATOM 1533 C CA . ASN A 1 193 ? -23.782 11.284 18.943 1.00 83.12 193 ASN A CA 1
ATOM 1534 C C . ASN A 1 193 ? -22.609 11.902 18.159 1.00 83.12 193 ASN A C 1
ATOM 1536 O O . ASN A 1 193 ? -22.806 12.417 17.059 1.00 83.12 193 ASN A O 1
ATOM 1540 N N . GLN A 1 194 ? -21.413 11.938 18.751 1.00 90.50 194 GLN A N 1
ATOM 1541 C CA . GLN A 1 194 ? -20.237 12.554 18.146 1.00 90.50 194 GLN A CA 1
ATOM 1542 C C . GLN A 1 194 ? -19.321 11.500 17.528 1.00 90.50 194 GLN A C 1
ATOM 1544 O O . GLN A 1 194 ? -19.096 10.431 18.101 1.00 90.50 194 GLN A O 1
ATOM 1549 N N . TYR A 1 195 ? -18.771 11.862 16.374 1.00 93.06 195 TYR A N 1
ATOM 1550 C CA . TYR A 1 195 ? -17.763 11.105 15.651 1.00 93.06 195 TYR A CA 1
ATOM 1551 C C . TYR A 1 195 ? -16.541 11.993 15.458 1.00 93.06 195 TYR A C 1
ATOM 1553 O O . TYR A 1 195 ? -16.675 13.184 15.166 1.00 93.06 195 TYR A O 1
ATOM 1561 N N . VAL A 1 196 ? -15.364 11.406 15.611 1.00 93.94 196 VAL A N 1
ATOM 1562 C CA . VAL A 1 196 ? -14.085 12.027 15.262 1.00 93.94 196 VAL A CA 1
ATOM 1563 C C . VAL A 1 196 ? -13.370 11.133 14.258 1.00 93.94 196 VAL A C 1
ATOM 1565 O O . VAL A 1 196 ? -13.585 9.922 14.251 1.00 93.94 196 VAL A O 1
ATOM 1568 N N . LYS A 1 197 ? -12.558 11.734 13.390 1.00 94.94 197 LYS A N 1
ATOM 1569 C CA . LYS A 1 197 ? -11.832 11.034 12.332 1.00 94.94 197 LYS A CA 1
ATOM 1570 C C . LYS A 1 197 ? -10.348 11.349 12.432 1.00 94.94 197 LYS A C 1
ATOM 1572 O O . LYS A 1 197 ? -9.989 12.516 12.580 1.00 94.94 197 LYS A O 1
ATOM 1577 N N . GLU A 1 198 ? -9.525 10.324 12.275 1.00 97.06 198 GLU A N 1
ATOM 1578 C CA . GLU A 1 198 ? -8.100 10.448 11.978 1.00 97.06 198 GLU A CA 1
ATOM 1579 C C . GLU A 1 198 ? -7.737 9.535 10.806 1.00 97.06 198 GLU A C 1
ATOM 1581 O O . GLU A 1 198 ? -8.507 8.649 10.432 1.00 97.06 198 GLU A O 1
ATOM 1586 N N . ILE A 1 199 ? -6.594 9.811 10.183 1.00 96.25 199 ILE A N 1
ATOM 1587 C CA . ILE A 1 199 ? -6.145 9.125 8.974 1.00 96.25 199 ILE A CA 1
ATOM 1588 C C . ILE A 1 199 ? -4.877 8.351 9.308 1.00 96.25 199 ILE A C 1
ATOM 1590 O O . ILE A 1 199 ? -3.954 8.907 9.904 1.00 96.25 199 ILE A O 1
ATOM 1594 N N . ILE A 1 200 ? -4.835 7.089 8.894 1.00 97.00 200 ILE A N 1
ATOM 1595 C CA . ILE A 1 200 ? -3.588 6.333 8.782 1.00 97.00 200 ILE A CA 1
ATOM 1596 C C . ILE A 1 200 ? -3.123 6.448 7.333 1.00 97.00 200 ILE A C 1
ATOM 1598 O O . ILE A 1 200 ? -3.912 6.190 6.426 1.00 97.00 200 ILE A O 1
ATOM 1602 N N . TYR A 1 201 ? -1.862 6.828 7.134 1.00 95.50 201 TYR A N 1
ATOM 1603 C CA . TYR A 1 201 ? -1.200 6.837 5.832 1.00 95.50 201 TYR A CA 1
ATOM 1604 C C . TYR A 1 201 ? 0.064 5.991 5.926 1.00 95.50 201 TYR A C 1
ATOM 1606 O O . TYR A 1 201 ? 0.998 6.359 6.641 1.00 95.50 201 TYR A O 1
ATOM 1614 N N . ASP A 1 202 ? 0.060 4.861 5.228 1.00 95.56 202 ASP A N 1
ATOM 1615 C CA . ASP A 1 202 ? 1.221 3.996 5.074 1.00 95.56 202 ASP A CA 1
ATOM 1616 C C . ASP A 1 202 ? 1.717 4.076 3.637 1.00 95.56 202 ASP A C 1
ATOM 1618 O O . ASP A 1 202 ? 0.948 3.906 2.693 1.00 95.56 202 ASP A O 1
ATOM 1622 N N . ASP A 1 203 ? 3.013 4.312 3.496 1.00 94.75 203 ASP A N 1
ATOM 1623 C CA . ASP A 1 203 ? 3.670 4.494 2.212 1.00 94.75 203 ASP A CA 1
ATOM 1624 C C . ASP A 1 203 ? 4.994 3.729 2.220 1.00 94.75 203 ASP A C 1
ATOM 1626 O O . ASP A 1 203 ? 5.820 3.869 3.133 1.00 94.75 203 ASP A O 1
ATOM 1630 N N . PHE A 1 204 ? 5.151 2.812 1.269 1.00 94.44 204 PHE A N 1
ATOM 1631 C CA . PHE A 1 204 ? 6.314 1.938 1.193 1.00 94.44 204 PHE A CA 1
ATOM 1632 C C . PHE A 1 204 ? 6.569 1.415 -0.215 1.00 94.44 204 PHE A C 1
ATOM 1634 O O . PHE A 1 204 ? 5.661 1.124 -0.990 1.00 94.44 204 PHE A O 1
ATOM 1641 N N . ILE A 1 205 ? 7.845 1.193 -0.508 1.00 94.44 205 ILE A N 1
ATOM 1642 C CA . ILE A 1 205 ? 8.313 0.618 -1.764 1.00 94.44 205 ILE A CA 1
ATOM 1643 C C . ILE A 1 205 ? 8.610 -0.861 -1.546 1.00 94.44 205 ILE A C 1
ATOM 1645 O O . ILE A 1 205 ? 9.308 -1.227 -0.598 1.00 94.44 205 ILE A O 1
ATOM 1649 N N . VAL A 1 206 ? 8.127 -1.705 -2.456 1.00 93.88 206 VAL A N 1
ATOM 1650 C CA . VAL A 1 206 ? 8.570 -3.092 -2.628 1.00 93.88 206 VAL A CA 1
ATOM 1651 C C . VAL A 1 206 ? 9.467 -3.156 -3.859 1.00 93.88 206 VAL A C 1
ATOM 1653 O O . VAL A 1 206 ? 9.011 -2.970 -4.991 1.00 93.88 206 VAL A O 1
ATOM 1656 N N . TYR A 1 207 ? 10.753 -3.418 -3.646 1.00 93.12 207 TYR A N 1
ATOM 1657 C CA . TYR A 1 207 ? 11.738 -3.492 -4.717 1.00 93.12 207 TYR A CA 1
ATOM 1658 C C . TYR A 1 207 ? 11.588 -4.775 -5.539 1.00 93.12 207 TYR A C 1
ATOM 1660 O O . TYR A 1 207 ? 10.970 -5.756 -5.127 1.00 93.12 207 TYR A O 1
ATOM 1668 N N . LEU A 1 208 ? 12.191 -4.788 -6.727 1.00 90.94 208 LEU A N 1
ATOM 1669 C CA . LEU A 1 208 ? 12.132 -5.925 -7.658 1.00 90.94 208 LEU A CA 1
ATOM 1670 C C . LEU A 1 208 ? 12.778 -7.222 -7.131 1.00 90.94 208 LEU A C 1
ATOM 1672 O O . LEU A 1 208 ? 12.578 -8.282 -7.728 1.00 90.94 208 LEU A O 1
ATOM 1676 N N . ASP A 1 209 ? 13.571 -7.144 -6.063 1.00 88.25 209 ASP A N 1
ATOM 1677 C CA . ASP A 1 209 ? 14.119 -8.294 -5.333 1.00 88.25 209 ASP A CA 1
ATOM 1678 C C . ASP A 1 209 ? 13.252 -8.714 -4.129 1.00 88.25 209 ASP A C 1
ATOM 1680 O O . ASP A 1 209 ? 13.571 -9.687 -3.441 1.00 88.25 209 ASP A O 1
ATOM 1684 N N . GLY A 1 210 ? 12.150 -7.996 -3.894 1.00 85.56 210 GLY A N 1
ATOM 1685 C CA . GLY A 1 210 ? 11.182 -8.232 -2.831 1.00 85.56 210 GLY A CA 1
ATOM 1686 C C . GLY A 1 210 ? 11.569 -7.660 -1.471 1.00 85.56 210 GLY A C 1
ATOM 1687 O O . GLY A 1 210 ? 10.809 -7.832 -0.511 1.00 85.56 210 GLY A O 1
ATOM 1688 N N . SER A 1 211 ? 12.718 -6.983 -1.379 1.00 88.81 211 SER A N 1
ATOM 1689 C CA . SER A 1 211 ? 13.030 -6.128 -0.235 1.00 88.81 211 SER A CA 1
ATOM 1690 C C . SER A 1 211 ? 12.070 -4.936 -0.185 1.00 88.81 211 SER A C 1
ATOM 1692 O O . SER A 1 211 ? 11.365 -4.647 -1.155 1.00 88.81 211 SER A O 1
ATOM 1694 N N . PHE A 1 212 ? 12.010 -4.255 0.957 1.00 90.25 212 PHE A N 1
ATOM 1695 C CA . PHE A 1 212 ? 11.118 -3.117 1.134 1.00 90.25 212 PHE A CA 1
ATOM 1696 C C . PHE A 1 212 ? 11.816 -1.942 1.815 1.00 90.25 212 PHE A C 1
ATOM 1698 O O . PHE A 1 212 ? 12.790 -2.124 2.548 1.00 90.25 212 PHE A O 1
ATOM 1705 N N . SER A 1 213 ? 11.271 -0.748 1.609 1.00 90.81 213 SER A N 1
ATOM 1706 C CA . SER A 1 213 ? 11.595 0.441 2.394 1.00 90.81 213 SER A CA 1
ATOM 1707 C C . SER A 1 213 ? 10.317 1.217 2.691 1.00 90.81 213 SER A C 1
ATOM 1709 O O . SER A 1 213 ? 9.527 1.422 1.770 1.00 90.81 213 SER A O 1
ATOM 1711 N N . PRO A 1 214 ? 10.108 1.704 3.928 1.00 88.69 214 PRO A N 1
ATOM 1712 C CA . PRO A 1 214 ? 9.159 2.783 4.162 1.00 88.69 214 PRO A CA 1
ATOM 1713 C C . PRO A 1 214 ? 9.511 3.966 3.259 1.00 88.69 214 PRO A C 1
ATOM 1715 O O . PRO A 1 214 ? 10.691 4.317 3.137 1.00 88.69 214 PRO A O 1
ATOM 1718 N N . ASN A 1 215 ? 8.507 4.570 2.642 1.00 80.75 215 ASN A N 1
ATOM 1719 C CA . ASN A 1 215 ? 8.649 5.807 1.900 1.00 80.75 215 ASN A CA 1
ATOM 1720 C C . ASN A 1 215 ? 8.023 6.913 2.744 1.00 80.75 215 ASN A C 1
ATOM 1722 O O . ASN A 1 215 ? 6.816 6.998 2.917 1.00 80.75 215 ASN A O 1
ATOM 1726 N N . VAL A 1 216 ? 8.858 7.740 3.365 1.00 61.75 216 VAL A N 1
ATOM 1727 C CA . VAL A 1 216 ? 8.406 8.711 4.377 1.00 61.75 216 VAL A CA 1
ATOM 1728 C C . VAL A 1 216 ? 7.806 9.981 3.752 1.00 61.75 216 VAL A C 1
ATOM 1730 O O . VAL A 1 216 ? 7.751 11.027 4.400 1.00 61.75 216 VAL A O 1
ATOM 1733 N N . GLY A 1 217 ? 7.380 9.900 2.487 1.00 52.16 217 GLY A N 1
ATOM 1734 C CA . GLY A 1 217 ? 7.237 11.044 1.602 1.00 52.16 217 GLY A CA 1
ATOM 1735 C C . GLY A 1 217 ? 8.619 11.583 1.246 1.00 52.16 217 GLY A C 1
ATOM 1736 O O . GLY A 1 217 ? 9.478 11.739 2.119 1.00 52.16 217 GLY A O 1
ATOM 1737 N N . GLY A 1 218 ? 8.846 11.827 -0.046 1.00 43.94 218 GLY A N 1
ATOM 1738 C CA . GLY A 1 218 ? 10.157 12.173 -0.577 1.00 43.94 218 GLY A CA 1
ATOM 1739 C C . GLY A 1 218 ? 10.924 13.131 0.333 1.00 43.94 218 GLY A C 1
ATOM 1740 O O . GLY A 1 218 ? 10.451 14.220 0.674 1.00 43.94 218 GLY A O 1
ATOM 1741 N N . THR A 1 219 ? 12.170 12.776 0.658 1.00 37.59 219 THR A N 1
ATOM 1742 C CA . THR A 1 219 ? 13.187 13.820 0.669 1.00 37.59 219 THR A CA 1
ATOM 1743 C C . THR A 1 219 ? 13.108 14.381 -0.736 1.00 37.59 219 THR A C 1
ATOM 1745 O O . THR A 1 219 ? 13.634 13.749 -1.651 1.00 37.59 219 THR A O 1
ATOM 1748 N N . SER A 1 220 ? 12.327 15.455 -0.918 1.00 37.59 220 SER A N 1
ATOM 1749 C CA . SER A 1 220 ? 12.264 16.234 -2.151 1.00 37.59 220 SER A CA 1
ATOM 1750 C C . SER A 1 220 ? 13.653 16.170 -2.739 1.00 37.59 220 SER A C 1
ATOM 1752 O O . SER A 1 220 ? 14.588 16.458 -1.971 1.00 37.59 220 SER A O 1
ATOM 1754 N N . GLU A 1 221 ? 13.785 15.687 -3.987 1.00 35.53 221 GLU A N 1
ATOM 1755 C CA . GLU A 1 221 ? 15.072 15.664 -4.677 1.00 35.53 221 GLU A CA 1
ATOM 1756 C C . GLU A 1 221 ? 15.803 16.913 -4.220 1.00 35.53 221 GLU A C 1
ATOM 1758 O O . GLU A 1 221 ? 15.210 18.000 -4.231 1.00 35.53 221 GLU A O 1
ATOM 1763 N N . VAL A 1 222 ? 17.005 16.761 -3.659 1.00 40.72 222 VAL A N 1
ATOM 1764 C CA . VAL A 1 222 ? 17.837 17.936 -3.438 1.00 40.72 222 VAL A CA 1
ATOM 1765 C C . VAL A 1 222 ? 17.987 18.480 -4.842 1.00 40.72 222 VAL A C 1
ATOM 1767 O O . VAL A 1 222 ? 18.781 17.919 -5.593 1.00 40.72 222 VAL A O 1
ATOM 1770 N N . GLU A 1 223 ? 17.128 19.440 -5.216 1.00 40.72 223 GLU A N 1
ATOM 1771 C CA . GLU A 1 223 ? 17.063 19.988 -6.559 1.00 40.72 223 GLU A CA 1
ATOM 1772 C C . GLU A 1 223 ? 18.502 20.384 -6.813 1.00 40.72 223 GLU A C 1
ATOM 1774 O O . GLU A 1 223 ? 19.038 21.244 -6.098 1.00 40.72 223 GLU A O 1
ATOM 1779 N N . GLU A 1 224 ? 19.180 19.659 -7.708 1.00 43.28 224 GLU A N 1
ATOM 1780 C CA . GLU A 1 224 ? 20.555 19.981 -8.032 1.00 43.28 224 GLU A CA 1
ATOM 1781 C C . GLU A 1 224 ? 20.505 21.436 -8.459 1.00 43.28 224 GLU A C 1
ATOM 1783 O O . GLU A 1 224 ? 19.848 21.770 -9.447 1.00 43.28 224 GLU A O 1
ATOM 1788 N N . LYS A 1 225 ? 21.100 22.310 -7.634 1.00 43.09 225 LYS A N 1
ATOM 1789 C CA . LYS A 1 225 ? 21.051 23.752 -7.836 1.00 43.09 225 LYS A CA 1
ATOM 1790 C C . LYS A 1 225 ? 21.419 24.007 -9.285 1.00 43.09 225 LYS A C 1
ATOM 1792 O O . LYS A 1 225 ? 22.558 23.765 -9.684 1.00 43.09 225 LYS A O 1
ATOM 1797 N N . GLU A 1 226 ? 20.448 24.464 -10.066 1.00 42.75 226 GLU A N 1
ATOM 1798 C CA . GLU A 1 226 ? 20.662 24.707 -11.480 1.00 42.75 226 GLU A CA 1
ATOM 1799 C C . GLU A 1 226 ? 21.689 25.842 -11.582 1.00 42.75 226 GLU A C 1
ATOM 1801 O O . GLU A 1 226 ? 21.408 27.002 -11.266 1.00 42.75 226 GLU A O 1
ATOM 1806 N N . VAL A 1 227 ? 22.930 25.506 -11.942 1.00 45.81 227 VAL A N 1
ATOM 1807 C CA . VAL A 1 227 ? 23.982 26.502 -12.149 1.00 45.81 227 VAL A CA 1
ATOM 1808 C C . VAL A 1 227 ? 23.682 27.194 -13.470 1.00 45.81 227 VAL A C 1
ATOM 1810 O O . VAL A 1 227 ? 24.118 26.767 -14.541 1.00 45.81 227 VAL A O 1
ATOM 1813 N N . ILE A 1 228 ? 22.911 28.274 -13.400 1.00 48.78 228 ILE A N 1
ATOM 1814 C CA . ILE A 1 228 ? 22.658 29.121 -14.557 1.00 48.78 228 ILE A CA 1
ATOM 1815 C C . ILE A 1 228 ? 23.928 29.931 -14.817 1.00 48.78 228 ILE A C 1
ATOM 1817 O O . ILE A 1 228 ? 24.334 30.796 -14.037 1.00 48.78 228 ILE A O 1
ATOM 1821 N N . TRP A 1 229 ? 24.563 29.658 -15.952 1.00 46.22 229 TRP A N 1
ATOM 1822 C CA . TRP A 1 229 ? 25.668 30.463 -16.450 1.00 46.22 229 TRP A CA 1
ATOM 1823 C C . TRP A 1 229 ? 25.121 31.773 -17.014 1.00 46.22 229 TRP A C 1
ATOM 1825 O O . TRP A 1 229 ? 24.735 31.862 -18.180 1.00 46.22 229 TRP A O 1
ATOM 1835 N N . ILE A 1 230 ? 25.071 32.808 -16.177 1.00 51.16 230 ILE A N 1
ATOM 1836 C CA . ILE A 1 230 ? 24.708 34.150 -16.626 1.00 51.16 230 ILE A CA 1
ATOM 1837 C C . ILE A 1 230 ? 25.920 34.735 -17.356 1.00 51.16 230 ILE A C 1
ATOM 1839 O O . ILE A 1 230 ? 26.938 35.068 -16.748 1.00 51.16 230 ILE A O 1
ATOM 1843 N N . ALA A 1 231 ? 25.823 34.857 -18.680 1.00 49.53 231 ALA A N 1
ATOM 1844 C CA . ALA A 1 231 ? 26.807 35.602 -19.454 1.00 49.53 231 ALA A CA 1
ATOM 1845 C C . ALA A 1 231 ? 26.769 37.080 -19.018 1.00 49.53 231 ALA A C 1
ATOM 1847 O O . ALA A 1 231 ? 25.687 37.674 -18.969 1.00 49.53 231 ALA A O 1
ATOM 1848 N N . PRO A 1 232 ? 27.913 37.706 -18.703 1.00 52.78 232 PRO A N 1
ATOM 1849 C CA . PRO A 1 232 ? 27.927 39.097 -18.288 1.00 52.78 232 PRO A CA 1
ATOM 1850 C C . PRO A 1 232 ? 27.516 39.963 -19.477 1.00 52.78 232 PRO A C 1
ATOM 1852 O O . PRO A 1 232 ? 27.852 39.670 -20.625 1.00 52.78 232 PRO A O 1
ATOM 1855 N N . ASN A 1 233 ? 26.795 41.046 -19.190 1.00 60.88 233 ASN A N 1
ATOM 1856 C CA . ASN A 1 233 ? 26.283 41.995 -20.173 1.00 60.88 233 ASN A CA 1
ATOM 1857 C C . ASN A 1 233 ? 27.376 42.362 -21.191 1.00 60.88 233 ASN A C 1
ATOM 1859 O O . ASN A 1 233 ? 28.255 43.179 -20.902 1.00 60.88 233 ASN A O 1
ATOM 1863 N N . GLY A 1 234 ? 27.302 41.780 -22.396 1.00 59.62 234 GLY A N 1
ATOM 1864 C CA . GLY A 1 234 ? 28.293 41.947 -23.471 1.00 59.62 234 GLY A CA 1
ATOM 1865 C C . GLY A 1 234 ? 28.539 43.407 -23.867 1.00 59.62 234 GLY A C 1
ATOM 1866 O O . GLY A 1 234 ? 29.520 43.722 -24.532 1.00 59.62 234 GLY A O 1
ATOM 1867 N N . LEU A 1 235 ? 27.687 44.311 -23.385 1.00 63.94 235 LEU A N 1
ATOM 1868 C CA . LEU A 1 235 ? 27.823 45.753 -23.468 1.00 63.94 235 LEU A CA 1
ATOM 1869 C C . LEU A 1 235 ? 29.151 46.271 -22.887 1.00 63.94 235 LEU A C 1
ATOM 1871 O O . LEU A 1 235 ? 29.773 47.128 -23.506 1.00 63.94 235 LEU A O 1
ATOM 1875 N N . THR A 1 236 ? 29.639 45.749 -21.756 1.00 66.50 236 THR A N 1
ATOM 1876 C CA . THR A 1 236 ? 30.875 46.260 -21.127 1.00 66.50 236 THR A CA 1
ATOM 1877 C C . THR A 1 236 ? 32.119 45.868 -21.929 1.00 66.50 236 THR A C 1
ATOM 1879 O O . THR A 1 236 ? 32.980 46.709 -22.192 1.00 66.50 236 THR A O 1
ATOM 1882 N N . GLY A 1 237 ? 32.187 44.612 -22.391 1.00 65.94 237 GLY A N 1
ATOM 1883 C CA . GLY A 1 237 ? 33.253 44.135 -23.281 1.00 65.94 237 GLY A CA 1
ATOM 1884 C C . GLY A 1 237 ? 33.232 44.836 -24.643 1.00 65.94 237 GLY A C 1
ATOM 1885 O O . GLY A 1 237 ? 34.282 45.234 -25.150 1.00 65.94 237 GLY A O 1
ATOM 1886 N N . LEU A 1 238 ? 32.034 45.083 -25.190 1.00 69.88 238 LEU A N 1
ATOM 1887 C CA . LEU A 1 238 ? 31.839 45.846 -26.425 1.00 69.88 238 LEU A CA 1
ATOM 1888 C C . LEU A 1 238 ? 32.340 47.292 -26.285 1.00 69.88 238 LEU A C 1
ATOM 1890 O O . LEU A 1 238 ? 33.072 47.764 -27.151 1.00 69.88 238 LEU A O 1
ATOM 1894 N N . ILE A 1 239 ? 31.998 47.989 -25.195 1.00 77.25 239 ILE A N 1
ATOM 1895 C CA . ILE A 1 239 ? 32.434 49.375 -24.949 1.00 77.25 239 ILE A CA 1
ATOM 1896 C C . ILE A 1 239 ? 33.965 49.460 -24.851 1.00 77.25 239 ILE A C 1
ATOM 1898 O O . ILE A 1 239 ? 34.572 50.339 -25.466 1.00 77.25 239 ILE A O 1
ATOM 1902 N N . ILE A 1 240 ? 34.602 48.528 -24.133 1.00 74.25 240 ILE A N 1
ATOM 1903 C CA . ILE A 1 240 ? 36.068 48.476 -24.000 1.00 74.25 240 ILE A CA 1
ATOM 1904 C C . ILE A 1 240 ? 36.728 48.177 -25.358 1.00 74.25 240 ILE A C 1
ATOM 1906 O O . ILE A 1 240 ? 37.697 48.842 -25.735 1.00 74.25 240 ILE A O 1
ATOM 1910 N N . GLY A 1 241 ? 36.167 47.244 -26.134 1.00 72.88 241 GLY A N 1
ATOM 1911 C CA . GLY A 1 241 ? 36.637 46.937 -27.487 1.00 72.88 241 GLY A CA 1
ATOM 1912 C C . GLY A 1 241 ? 36.523 48.132 -28.440 1.00 72.88 241 GLY A C 1
ATOM 1913 O O . GLY A 1 241 ? 37.475 48.446 -29.157 1.00 72.88 241 GLY A O 1
ATOM 1914 N N . LEU A 1 242 ? 35.400 48.857 -28.404 1.00 76.88 242 LEU A N 1
ATOM 1915 C CA . LEU A 1 242 ? 35.177 50.056 -29.219 1.00 76.88 242 LEU A CA 1
ATOM 1916 C C . LEU A 1 242 ? 36.146 51.193 -28.860 1.00 76.88 242 LEU A C 1
ATOM 1918 O O . LEU A 1 242 ? 36.654 51.865 -29.760 1.00 76.88 242 LEU A O 1
ATOM 1922 N N . ALA A 1 243 ? 36.473 51.372 -27.577 1.00 76.19 243 ALA A N 1
ATOM 1923 C CA . ALA A 1 243 ? 37.502 52.322 -27.150 1.00 76.19 243 ALA A CA 1
ATOM 1924 C C . ALA A 1 243 ? 38.897 51.945 -27.693 1.00 76.19 243 ALA A C 1
ATOM 1926 O O . ALA A 1 243 ? 39.652 52.819 -28.130 1.00 76.19 243 ALA A O 1
ATOM 1927 N N . GLY A 1 244 ? 39.219 50.646 -27.743 1.00 75.44 244 GLY A N 1
ATOM 1928 C CA . GLY A 1 244 ? 40.442 50.136 -28.370 1.00 75.44 244 GLY A CA 1
ATOM 1929 C C . GLY A 1 244 ? 40.514 50.441 -29.869 1.00 75.44 244 GLY A C 1
ATOM 1930 O O . GLY A 1 244 ? 41.522 50.966 -30.347 1.00 75.44 244 GLY A O 1
ATOM 1931 N N . VAL A 1 245 ? 39.419 50.211 -30.603 1.00 76.75 245 VAL A N 1
ATOM 1932 C CA . VAL A 1 245 ? 39.312 50.551 -32.035 1.00 76.75 245 VAL A CA 1
ATOM 1933 C C . VAL A 1 245 ? 39.492 52.054 -32.260 1.00 76.75 245 VAL A C 1
ATOM 1935 O O . VAL A 1 245 ? 40.255 52.459 -33.137 1.00 76.75 245 VAL A O 1
ATOM 1938 N N . PHE A 1 246 ? 38.865 52.895 -31.437 1.00 80.19 246 PHE A N 1
ATOM 1939 C CA . PHE A 1 246 ? 39.008 54.350 -31.529 1.00 80.19 246 PHE A CA 1
ATOM 1940 C C . PHE A 1 246 ? 40.459 54.817 -31.292 1.00 80.19 246 PHE A C 1
ATOM 1942 O O . PHE A 1 246 ? 40.968 55.682 -32.013 1.00 80.19 246 PHE A O 1
ATOM 1949 N N . SER A 1 247 ? 41.169 54.199 -30.341 1.00 76.00 247 SER A N 1
ATOM 1950 C CA . SER A 1 247 ? 42.599 54.454 -30.094 1.00 76.00 247 SER A CA 1
ATOM 1951 C C . SER A 1 247 ? 43.478 54.062 -31.294 1.00 76.00 247 SER A C 1
ATOM 1953 O O . SER A 1 247 ? 44.421 54.771 -31.652 1.00 76.00 247 SER A O 1
ATOM 1955 N N . LEU A 1 248 ? 43.157 52.964 -31.984 1.00 72.94 248 LEU A N 1
ATOM 1956 C CA . LEU A 1 248 ? 43.874 52.557 -33.200 1.00 72.94 248 LEU A CA 1
ATOM 1957 C C . LEU A 1 248 ? 43.593 53.486 -34.388 1.00 72.94 248 LEU A C 1
ATOM 1959 O O . LEU A 1 248 ? 44.514 53.831 -35.128 1.00 72.94 248 LEU A O 1
ATOM 1963 N N . ILE A 1 249 ? 42.350 53.945 -34.548 1.00 73.56 249 ILE A N 1
ATOM 1964 C CA . ILE A 1 249 ? 41.983 54.893 -35.609 1.00 73.56 249 ILE A CA 1
ATOM 1965 C C . ILE A 1 249 ? 42.711 56.223 -35.405 1.00 73.56 249 ILE A C 1
ATOM 1967 O O . ILE A 1 249 ? 43.333 56.730 -36.334 1.00 73.56 249 ILE A O 1
ATOM 1971 N N . THR A 1 250 ? 42.710 56.768 -34.186 1.00 73.56 250 THR A N 1
ATOM 1972 C CA . THR A 1 250 ? 43.439 58.013 -33.875 1.00 73.56 250 THR A CA 1
ATOM 1973 C C . THR A 1 250 ? 44.944 57.879 -34.123 1.00 73.56 250 THR A C 1
ATOM 1975 O O . THR A 1 250 ? 45.570 58.814 -34.623 1.00 73.56 250 THR A O 1
ATOM 1978 N N . THR A 1 251 ? 45.514 56.692 -33.903 1.00 70.75 251 THR A N 1
ATOM 1979 C CA . THR A 1 251 ? 46.913 56.379 -34.233 1.00 70.75 251 THR A CA 1
ATOM 1980 C C . THR A 1 251 ? 47.224 56.535 -35.727 1.00 70.75 251 THR A C 1
ATOM 1982 O O . THR A 1 251 ? 48.315 56.995 -36.080 1.00 70.75 251 THR A O 1
ATOM 1985 N N . ALA A 1 252 ? 46.285 56.203 -36.619 1.00 72.31 252 ALA A N 1
ATOM 1986 C CA . ALA A 1 252 ? 46.477 56.316 -38.067 1.00 72.31 252 ALA A CA 1
ATOM 1987 C C . ALA A 1 252 ? 46.687 57.772 -38.528 1.00 72.31 252 ALA A C 1
ATOM 1989 O O . ALA A 1 252 ? 47.413 58.007 -39.493 1.00 72.31 252 ALA A O 1
ATOM 1990 N N . PHE A 1 253 ? 46.138 58.745 -37.794 1.00 72.38 253 PHE A N 1
ATOM 1991 C CA . PHE A 1 253 ? 46.256 60.177 -38.095 1.00 72.38 253 PHE A CA 1
ATOM 1992 C C . PHE A 1 253 ? 47.457 60.859 -37.420 1.00 72.38 253 PHE A C 1
ATOM 1994 O O . PHE A 1 253 ? 47.740 62.028 -37.686 1.00 72.38 253 PHE A O 1
ATOM 2001 N N . LEU A 1 254 ? 48.198 60.146 -36.565 1.00 72.50 254 LEU A N 1
ATOM 2002 C CA . LEU A 1 254 ? 49.397 60.675 -35.916 1.00 72.50 254 LEU A CA 1
ATOM 2003 C C . LEU A 1 254 ? 50.638 60.535 -36.813 1.00 72.50 254 LEU A C 1
ATOM 2005 O O . LEU A 1 254 ? 50.842 59.537 -37.517 1.00 72.50 254 LEU A O 1
ATOM 2009 N N . ARG A 1 255 ? 51.515 61.545 -36.741 1.00 70.62 255 ARG A N 1
ATOM 2010 C CA . ARG A 1 255 ? 52.759 61.636 -37.523 1.00 70.62 255 ARG A CA 1
ATOM 2011 C C . ARG A 1 255 ? 53.690 60.458 -37.213 1.00 70.62 255 ARG A C 1
ATOM 2013 O O . ARG A 1 255 ? 53.835 60.061 -36.054 1.00 70.62 255 ARG A O 1
ATOM 2020 N N . GLU A 1 256 ? 54.333 59.935 -38.253 1.00 64.00 256 GLU A N 1
ATOM 2021 C CA . GLU A 1 256 ? 54.918 58.585 -38.334 1.00 64.00 256 GLU A CA 1
ATOM 2022 C C . GLU A 1 256 ? 55.997 58.247 -37.287 1.00 64.00 256 GLU A C 1
ATOM 2024 O O . GLU A 1 256 ? 56.191 57.081 -36.958 1.00 64.00 256 GLU A O 1
ATOM 2029 N N . HIS A 1 257 ? 56.612 59.257 -36.663 1.00 63.31 257 HIS A N 1
ATOM 2030 C CA . HIS A 1 257 ? 57.669 59.080 -35.660 1.00 63.31 257 HIS A CA 1
ATOM 2031 C C . HIS A 1 257 ? 57.363 59.684 -34.282 1.00 63.31 257 HIS A C 1
ATOM 2033 O O . HIS A 1 257 ? 58.258 59.786 -33.445 1.00 63.31 257 HIS A O 1
ATOM 2039 N N . SER A 1 258 ? 56.117 60.082 -34.010 1.00 73.88 258 SER A N 1
ATOM 2040 C CA . SER A 1 258 ? 55.773 60.615 -32.687 1.00 73.88 258 SER A CA 1
ATOM 2041 C C . SER A 1 258 ? 55.688 59.501 -31.635 1.00 73.88 258 SER A C 1
ATOM 2043 O O . SER A 1 258 ? 55.075 58.457 -31.859 1.00 73.88 258 SER A O 1
ATOM 2045 N N . THR A 1 259 ? 56.265 59.734 -30.453 1.00 76.12 259 THR A N 1
ATOM 2046 C CA . THR A 1 259 ? 56.140 58.832 -29.294 1.00 76.12 259 THR A CA 1
ATOM 2047 C C . THR A 1 259 ? 54.671 58.571 -28.941 1.00 76.12 259 THR A C 1
ATOM 2049 O O . THR A 1 259 ? 54.308 57.449 -28.600 1.00 76.12 259 THR A O 1
ATOM 2052 N N . ALA A 1 260 ? 53.805 59.572 -29.134 1.00 73.38 260 ALA A N 1
ATOM 2053 C CA . ALA A 1 260 ? 52.360 59.450 -28.969 1.00 73.38 260 ALA A CA 1
ATOM 2054 C C . ALA A 1 260 ? 51.755 58.351 -29.861 1.00 73.38 260 ALA A C 1
ATOM 2056 O O . ALA A 1 260 ? 50.979 57.540 -29.369 1.00 73.38 260 ALA A O 1
ATOM 2057 N N . LYS A 1 261 ? 52.165 58.245 -31.135 1.00 72.94 261 LYS A N 1
ATOM 2058 C CA . LYS A 1 261 ? 51.668 57.204 -32.052 1.00 72.94 261 LYS A CA 1
ATOM 2059 C C . LYS A 1 261 ? 51.929 55.795 -31.515 1.00 72.94 261 LYS A C 1
ATOM 2061 O O . LYS A 1 261 ? 51.045 54.948 -31.545 1.00 72.94 261 LYS A O 1
ATOM 2066 N N . LYS A 1 262 ? 53.124 55.547 -30.972 1.00 76.38 262 LYS A N 1
ATOM 2067 C CA . LYS A 1 262 ? 53.473 54.238 -30.394 1.00 76.38 262 LYS A CA 1
ATOM 2068 C C . LYS A 1 262 ? 52.655 53.929 -29.136 1.00 76.38 262 LYS A C 1
ATOM 2070 O O . LYS A 1 262 ? 52.237 52.790 -28.959 1.00 76.38 262 LYS A O 1
ATOM 2075 N N . ILE A 1 263 ? 52.398 54.939 -28.301 1.00 78.06 263 ILE A N 1
ATOM 2076 C CA . ILE A 1 263 ? 51.598 54.799 -27.075 1.00 78.06 263 ILE A CA 1
ATOM 2077 C C . ILE A 1 263 ? 50.136 54.477 -27.411 1.00 78.06 263 ILE A C 1
ATOM 2079 O O . ILE A 1 263 ? 49.602 53.506 -26.883 1.00 78.06 263 ILE A O 1
ATOM 2083 N N . PHE A 1 264 ? 49.509 55.231 -28.320 1.00 74.69 264 PHE A N 1
ATOM 2084 C CA . PHE A 1 264 ? 48.113 55.001 -28.717 1.00 74.69 264 PHE A CA 1
ATOM 2085 C C . PHE A 1 264 ? 47.912 53.673 -29.460 1.00 74.69 264 PHE A C 1
ATOM 2087 O O . PHE A 1 264 ? 46.884 53.020 -29.262 1.00 74.69 264 PHE A O 1
ATOM 2094 N N . LEU A 1 265 ? 48.908 53.227 -30.239 1.00 77.38 265 LEU A N 1
ATOM 2095 C CA . LEU A 1 265 ? 48.887 51.905 -30.868 1.00 77.38 265 LEU A CA 1
ATOM 2096 C C . LEU A 1 265 ? 48.862 50.794 -29.813 1.00 77.38 265 LEU A C 1
ATOM 2098 O O . LEU A 1 265 ? 48.029 49.893 -29.874 1.00 77.38 265 LEU A O 1
ATOM 2102 N N . LEU A 1 266 ? 49.767 50.874 -28.833 1.00 78.12 266 LEU A N 1
ATOM 2103 C CA . LEU A 1 266 ? 49.897 49.863 -27.788 1.00 78.12 266 LEU A CA 1
ATOM 2104 C C . LEU A 1 266 ? 48.645 49.817 -26.899 1.00 78.12 266 LEU A C 1
ATOM 2106 O O . LEU A 1 266 ? 48.116 48.738 -26.642 1.00 78.12 266 LEU A O 1
ATOM 2110 N N . LEU A 1 267 ? 48.130 50.983 -26.494 1.00 76.00 267 LEU A N 1
ATOM 2111 C CA . LEU A 1 267 ? 46.884 51.097 -25.729 1.00 76.00 267 LEU A CA 1
ATOM 2112 C C . LEU A 1 267 ? 45.685 50.531 -26.494 1.00 76.00 267 LEU A C 1
ATOM 2114 O O . LEU A 1 267 ? 44.883 49.806 -25.910 1.00 76.00 267 LEU A O 1
ATOM 2118 N N . GLY A 1 268 ? 45.586 50.806 -27.796 1.00 79.75 268 GLY A N 1
ATOM 2119 C CA . GLY A 1 268 ? 44.505 50.289 -28.632 1.00 79.75 268 GLY A CA 1
ATOM 2120 C C . GLY A 1 268 ? 44.489 48.761 -28.706 1.00 79.75 268 GLY A C 1
ATOM 2121 O O . GLY A 1 268 ? 43.431 48.155 -28.543 1.00 79.75 268 GLY A O 1
ATOM 2122 N N . ILE A 1 269 ? 45.659 48.135 -28.872 1.00 80.12 269 ILE A N 1
ATOM 2123 C CA . ILE A 1 269 ? 45.793 46.668 -28.891 1.00 80.12 269 ILE A CA 1
ATOM 2124 C C . ILE A 1 269 ? 45.445 46.069 -27.521 1.00 80.12 269 ILE A C 1
ATOM 2126 O O . ILE A 1 269 ? 44.687 45.102 -27.455 1.00 80.12 269 ILE A O 1
ATOM 2130 N N . ILE A 1 270 ? 45.950 46.655 -26.429 1.00 80.31 270 ILE A N 1
ATOM 2131 C CA . ILE A 1 270 ? 45.677 46.175 -25.065 1.00 80.31 270 ILE A CA 1
ATOM 2132 C C . ILE A 1 270 ? 44.179 46.240 -24.753 1.00 80.31 270 ILE A C 1
ATOM 2134 O O . ILE A 1 270 ? 43.628 45.275 -24.230 1.00 80.31 270 ILE A O 1
ATOM 2138 N N . LEU A 1 271 ? 43.506 47.339 -25.104 1.00 78.00 271 LEU A N 1
ATOM 2139 C CA . LEU A 1 271 ? 42.071 47.501 -24.861 1.00 78.00 271 LEU A CA 1
ATOM 2140 C C . LEU A 1 271 ? 41.223 46.550 -25.714 1.00 78.00 271 LEU A C 1
ATOM 2142 O O . LEU A 1 271 ? 40.233 46.022 -25.220 1.00 78.00 271 LEU A O 1
ATOM 2146 N N . LEU A 1 272 ? 41.628 46.264 -26.955 1.00 78.19 272 LEU A N 1
ATOM 2147 C CA . LEU A 1 272 ? 40.966 45.251 -27.784 1.00 78.19 272 LEU A CA 1
ATOM 2148 C C . LEU A 1 272 ? 41.073 43.854 -27.170 1.00 78.19 272 LEU A C 1
ATOM 2150 O O . LEU A 1 272 ? 40.065 43.160 -27.049 1.00 78.19 272 LEU A O 1
ATOM 2154 N N . ILE A 1 273 ? 42.272 43.465 -26.731 1.00 77.06 273 ILE A N 1
ATOM 2155 C CA . ILE A 1 273 ? 42.494 42.172 -26.073 1.00 77.06 273 ILE A CA 1
ATOM 2156 C C . ILE A 1 273 ? 41.714 42.107 -24.754 1.00 77.06 273 ILE A C 1
ATOM 2158 O O . ILE A 1 273 ? 41.047 41.111 -24.492 1.00 77.06 273 ILE A O 1
ATOM 2162 N N . ALA A 1 274 ? 41.724 43.176 -23.955 1.00 74.75 274 ALA A N 1
ATOM 2163 C CA . ALA A 1 274 ? 40.970 43.245 -22.706 1.00 74.75 274 ALA A CA 1
ATOM 2164 C C . ALA A 1 274 ? 39.452 43.166 -22.935 1.00 74.75 274 ALA A C 1
ATOM 2166 O O . ALA A 1 274 ? 38.775 42.450 -22.208 1.00 74.75 274 ALA A O 1
ATOM 2167 N N . GLY A 1 275 ? 38.916 43.837 -23.960 1.00 74.12 275 GLY A N 1
ATOM 2168 C CA . GLY A 1 275 ? 37.496 43.755 -24.317 1.00 74.12 275 GLY A CA 1
ATOM 2169 C C . GLY A 1 275 ? 37.077 42.342 -24.729 1.00 74.12 275 GLY A C 1
ATOM 2170 O O . GLY A 1 275 ? 36.030 41.863 -24.297 1.00 74.12 275 GLY A O 1
ATOM 2171 N N . VAL A 1 276 ? 37.927 41.647 -25.492 1.00 71.94 276 VAL A N 1
ATOM 2172 C CA . VAL A 1 276 ? 37.713 40.244 -25.881 1.00 71.94 276 VAL A CA 1
ATOM 2173 C C . VAL A 1 276 ? 37.795 39.316 -24.671 1.00 71.94 276 VAL A C 1
ATOM 2175 O O . VAL A 1 276 ? 36.914 38.483 -24.493 1.00 71.94 276 VAL A O 1
ATOM 2178 N N . ILE A 1 277 ? 38.800 39.476 -23.806 1.00 70.81 277 ILE A N 1
ATOM 2179 C CA . ILE A 1 277 ? 38.938 38.657 -22.594 1.00 70.81 277 ILE A CA 1
ATOM 2180 C C . ILE A 1 277 ? 37.746 38.884 -21.666 1.00 70.81 277 ILE A C 1
ATOM 2182 O O . ILE A 1 277 ? 37.127 37.917 -21.257 1.00 70.81 277 ILE A O 1
ATOM 2186 N N . VAL A 1 278 ? 37.357 40.128 -21.384 1.00 67.81 278 VAL A N 1
ATOM 2187 C CA . VAL A 1 278 ? 36.202 40.426 -20.517 1.00 67.81 278 VAL A CA 1
ATOM 2188 C C . VAL A 1 278 ? 34.895 39.905 -21.125 1.00 67.81 278 VAL A C 1
ATOM 2190 O O . VAL A 1 278 ? 34.058 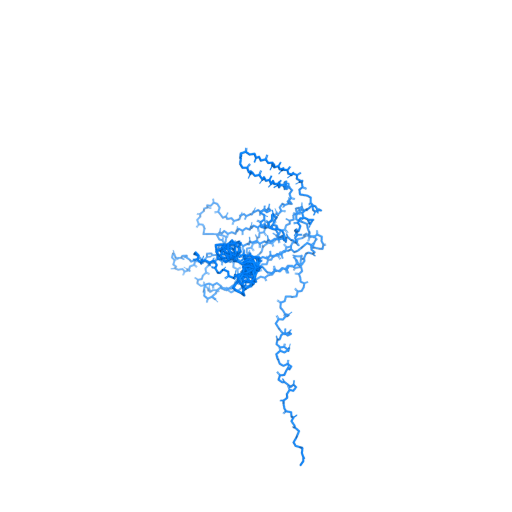39.376 -20.397 1.00 67.81 278 VAL A O 1
ATOM 2193 N N . GLY A 1 279 ? 34.734 39.996 -22.449 1.00 64.31 279 GLY A N 1
ATOM 2194 C CA . GLY A 1 279 ? 33.580 39.438 -23.157 1.00 64.31 279 GLY A CA 1
ATOM 2195 C C . GLY A 1 279 ? 33.535 37.906 -23.177 1.00 64.31 279 GLY A C 1
ATOM 2196 O O . GLY A 1 279 ? 32.449 37.343 -23.255 1.00 64.31 279 GLY A O 1
ATOM 2197 N N . LEU A 1 280 ? 34.688 37.234 -23.089 1.00 62.28 280 LEU A N 1
ATOM 2198 C CA . LEU A 1 280 ? 34.791 35.771 -23.123 1.00 62.28 280 LEU A CA 1
ATOM 2199 C C . LEU A 1 280 ? 34.900 35.122 -21.729 1.00 62.28 280 LEU A C 1
ATOM 2201 O O . LEU A 1 280 ? 34.501 33.974 -21.579 1.00 62.28 280 LEU A O 1
ATOM 2205 N N . TRP A 1 281 ? 35.456 35.811 -20.725 1.00 57.03 281 TRP A N 1
ATOM 2206 C CA . TRP A 1 281 ? 35.860 35.226 -19.432 1.00 57.03 281 TRP A CA 1
ATOM 2207 C C . TRP A 1 281 ? 35.002 35.641 -18.235 1.00 57.03 281 TRP A C 1
ATOM 2209 O O . TRP A 1 281 ? 35.170 35.065 -17.166 1.00 57.03 281 TRP A O 1
ATOM 2219 N N . GLY A 1 282 ? 34.079 36.598 -18.358 1.00 54.03 282 GLY A N 1
ATOM 2220 C CA . GLY A 1 282 ? 33.225 36.985 -17.223 1.00 54.03 282 GLY A CA 1
ATOM 2221 C C . GLY A 1 282 ? 32.047 36.033 -16.960 1.00 54.03 282 GLY A C 1
ATOM 2222 O O . GLY A 1 282 ? 31.088 36.415 -16.295 1.00 54.03 282 GLY A O 1
ATOM 2223 N N . VAL A 1 283 ? 32.097 34.816 -17.507 1.00 52.28 283 VAL A N 1
ATOM 2224 C CA . VAL A 1 283 ? 31.125 33.752 -17.255 1.00 52.28 283 VAL A CA 1
ATOM 2225 C C . VAL A 1 283 ? 31.412 33.193 -15.862 1.00 52.28 283 VAL A C 1
ATOM 2227 O O . VAL A 1 283 ? 32.355 32.428 -15.665 1.00 52.28 283 VAL A O 1
ATOM 2230 N N . HIS A 1 284 ? 30.627 33.623 -14.879 1.00 51.84 284 HIS A N 1
ATOM 2231 C CA . HIS A 1 284 ? 30.716 33.131 -13.509 1.00 51.84 284 HIS A CA 1
ATOM 2232 C C . HIS A 1 284 ? 29.423 32.400 -13.144 1.00 51.84 284 HIS A C 1
ATOM 2234 O O . HIS A 1 284 ? 28.345 32.843 -13.548 1.00 51.84 284 HIS A O 1
ATOM 2240 N N . PRO A 1 285 ? 29.511 31.291 -12.395 1.00 47.38 285 PRO A N 1
ATOM 2241 C CA . PRO A 1 285 ? 28.324 30.630 -11.884 1.00 47.38 285 PRO A CA 1
ATOM 2242 C C . PRO A 1 285 ? 27.645 31.565 -10.879 1.00 47.38 285 PRO A C 1
ATOM 2244 O O . PRO A 1 285 ? 28.295 32.075 -9.963 1.00 47.38 285 PRO A O 1
ATOM 2247 N N . VAL A 1 286 ? 26.351 31.810 -11.062 1.00 52.25 286 VAL A N 1
ATOM 2248 C CA . VAL A 1 286 ? 25.530 32.516 -10.079 1.00 52.25 286 VAL A CA 1
ATOM 2249 C C . VAL A 1 286 ? 24.511 31.517 -9.564 1.00 52.25 286 VAL A C 1
ATOM 2251 O O . VAL A 1 286 ? 23.716 30.988 -10.337 1.00 52.25 286 VAL A O 1
ATOM 2254 N N . GLU A 1 287 ? 24.545 31.249 -8.262 1.00 50.06 287 GLU A N 1
ATOM 2255 C CA . GLU A 1 287 ? 23.458 30.530 -7.606 1.00 50.06 287 GLU A CA 1
ATOM 2256 C C . GLU A 1 287 ? 22.253 31.470 -7.535 1.00 50.06 287 GLU A C 1
ATOM 2258 O O . GLU A 1 287 ? 22.317 32.526 -6.903 1.00 50.06 287 GLU A O 1
ATOM 2263 N N . VAL A 1 288 ? 21.172 31.120 -8.226 1.00 52.16 288 VAL A N 1
ATOM 2264 C CA . VAL A 1 288 ? 19.917 31.869 -8.166 1.00 52.16 288 VAL A CA 1
ATOM 2265 C C . VAL A 1 288 ? 18.964 31.089 -7.270 1.00 52.16 288 VAL A C 1
ATOM 2267 O O . VAL A 1 288 ? 18.487 30.025 -7.654 1.00 52.16 288 VAL A O 1
ATOM 2270 N N . GLU A 1 289 ? 18.679 31.607 -6.074 1.00 44.06 289 GLU A N 1
ATOM 2271 C CA . GLU A 1 289 ? 17.533 31.132 -5.295 1.00 44.06 289 GLU A CA 1
ATOM 2272 C C . GLU A 1 289 ? 16.254 31.494 -6.058 1.00 44.06 289 GLU A C 1
ATOM 2274 O O . GLU A 1 289 ? 15.993 32.670 -6.338 1.00 44.06 289 GLU A O 1
ATOM 2279 N N . LYS A 1 290 ? 15.458 30.485 -6.431 1.00 42.47 290 LYS A N 1
ATOM 2280 C CA . LYS A 1 290 ? 14.118 30.735 -6.966 1.00 42.47 290 LYS A CA 1
ATOM 2281 C C . LYS A 1 290 ? 13.266 31.378 -5.863 1.00 42.47 290 LYS A C 1
ATOM 2283 O O . LYS A 1 290 ? 13.361 30.961 -4.709 1.00 42.47 290 LYS A O 1
ATOM 2288 N N . PRO A 1 291 ? 12.426 32.375 -6.188 1.00 39.38 291 PRO A N 1
ATOM 2289 C CA . PRO A 1 291 ? 11.474 32.898 -5.223 1.00 39.38 291 PRO A CA 1
ATOM 2290 C C . PRO A 1 291 ? 10.512 31.778 -4.822 1.00 39.38 291 PRO A C 1
ATOM 2292 O O . PRO A 1 291 ? 9.899 31.140 -5.679 1.00 39.38 291 PRO A O 1
ATOM 2295 N N . THR A 1 292 ? 10.402 31.547 -3.519 1.00 38.72 292 THR A N 1
ATOM 2296 C CA . THR A 1 292 ? 9.384 30.691 -2.916 1.00 38.72 292 THR A CA 1
ATOM 2297 C C . THR A 1 292 ? 7.999 31.217 -3.294 1.00 38.72 292 THR A C 1
ATOM 2299 O O . THR A 1 292 ? 7.710 32.399 -3.093 1.00 38.72 292 THR A O 1
ATOM 2302 N N . ILE A 1 293 ? 7.177 30.346 -3.885 1.00 36.69 293 ILE A N 1
ATOM 2303 C CA . ILE A 1 293 ? 5.741 30.573 -4.112 1.00 36.69 293 ILE A CA 1
ATOM 2304 C C . ILE A 1 293 ? 4.989 30.102 -2.872 1.00 36.69 293 ILE A C 1
ATOM 2306 O O . ILE A 1 293 ? 5.336 29.009 -2.374 1.00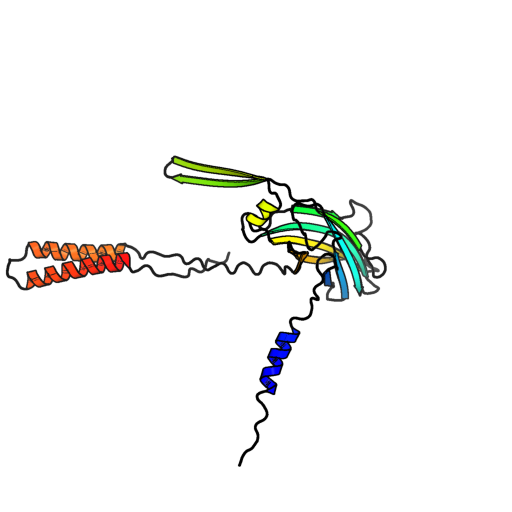 36.69 293 ILE A O 1
#

Secondary structure (DSSP, 8-state):
-------SHHHHHHHHHHHHHSS-S-----TTT-EEEEEEETTTTEEEEEEEE-SS-GGG--TTS-EEEEEEEEEEE--TTEEEEEEEEEEEEEEEESSTTTTTEEEEEEEEE--SSSSSSEEEBTTB-EEEEEEEPP--PEEEEEEEEEETTEEEEEEEEEE--HHHHHHTTEEEEEEEEEEEEEEEETTSS-EEEEEEEEEEEEETTS-EEE--S----------EEE---HHHHHHHHHHHHHHHHHHHTS-TT-HHHHHHHHHHHHHHHHHHHHHHH--EEE--PPPP-